Protein AF-A8MI34-F1 (afdb_monomer_lite)

pLDDT: mean 81.64, std 13.4, range [29.75, 93.5]

Organism: Alkaliphilus oremlandii (strain OhILAs) (NCBI:txid350688)

Radius of gyration: 29.01 Å; chains: 1; bounding box: 70×33×84 Å

Sequence (216 aa):
MKISRNIIIFMSFFCICFLGLAIFLEFGYFEVLDSNIFKDHIDFYINISLGVFCSGILVLIPTIVQYLTEKKRYYIEMHRLANYALSEAVEIIRCMDEYSQDDSIFSHFENFRLCYKELIYQYSLFAYFFRLSQRDKLIDSVISQTMKFILIQEELLKYCKQLKEGIISENEYKKCFDIVRGQMSNSFKKDFVKYQGMIEMDIMALIKDKKIEKYF

Foldseek 3Di:
DVVLVVLLVVLVVLLCVLVVVLCCLVPVVPPPDPDPVCVVCSVVSSVVSVVSNVVSCVSNVVSVVVVVVVVLVLLLVLLVLLLLLLVLLLVLLVCLVVVDPDPVNVVSVVSNVVSLVVSVVSCVVCVVPPVDDPSVVLSVVSNVLSVVSVVLVVVLVVLVVCVVVVVDDPVVSVVSSVVSSVCCVPPVNVVSVVSSVVSVVVSCVSVVVVPPPPPD

Structure (mmCIF, N/CA/C/O backbone):
data_AF-A8MI34-F1
#
_entry.id   AF-A8MI34-F1
#
loop_
_atom_site.group_PDB
_atom_site.id
_atom_site.type_symbol
_atom_site.label_atom_id
_atom_site.label_alt_id
_atom_site.label_comp_id
_atom_site.label_asym_id
_atom_site.label_entity_id
_atom_site.label_seq_id
_atom_site.pdbx_PDB_ins_code
_atom_site.Cartn_x
_atom_site.Cartn_y
_atom_site.Cartn_z
_atom_site.occupancy
_atom_site.B_iso_or_equiv
_atom_site.auth_seq_id
_atom_site.auth_comp_id
_atom_site.auth_asym_id
_atom_site.auth_atom_id
_atom_site.pdbx_PDB_model_num
ATOM 1 N N . MET A 1 1 ? 14.298 -1.347 -6.994 1.00 58.72 1 MET A N 1
ATOM 2 C CA . MET A 1 1 ? 13.618 -0.084 -7.401 1.00 58.72 1 MET A CA 1
ATOM 3 C C . MET A 1 1 ? 14.476 1.196 -7.462 1.00 58.72 1 MET A C 1
ATOM 5 O O . MET A 1 1 ? 14.596 1.708 -8.566 1.00 58.72 1 MET A O 1
ATOM 9 N N . LYS A 1 2 ? 15.054 1.767 -6.377 1.00 55.84 2 LYS A N 1
ATOM 10 C CA . LYS A 1 2 ? 15.925 2.999 -6.435 1.00 55.84 2 LYS A CA 1
ATOM 11 C C . LYS A 1 2 ? 17.130 2.808 -7.340 1.00 55.84 2 LYS A C 1
ATOM 13 O O . LYS A 1 2 ? 17.388 3.618 -8.222 1.00 55.84 2 LYS A O 1
ATOM 18 N N . ILE A 1 3 ? 17.787 1.676 -7.135 1.00 61.28 3 ILE A N 1
ATOM 19 C CA . ILE A 1 3 ? 18.935 1.229 -7.912 1.00 61.28 3 ILE A CA 1
ATOM 20 C C . ILE A 1 3 ? 18.509 1.025 -9.370 1.00 61.28 3 ILE A C 1
ATOM 22 O O . ILE A 1 3 ? 19.069 1.657 -10.252 1.00 61.28 3 ILE A O 1
ATOM 26 N N . SER A 1 4 ? 17.427 0.280 -9.613 1.00 69.31 4 SER A N 1
ATOM 27 C CA . SER A 1 4 ? 16.889 0.038 -10.957 1.00 69.31 4 SER A CA 1
ATOM 28 C C . SER A 1 4 ? 16.515 1.333 -11.695 1.00 69.31 4 SER A C 1
ATOM 30 O O . SER A 1 4 ? 16.866 1.482 -12.855 1.00 69.31 4 SER A O 1
ATOM 32 N N . ARG A 1 5 ? 15.875 2.317 -11.040 1.00 72.12 5 ARG A N 1
ATOM 33 C CA . ARG A 1 5 ? 15.539 3.615 -11.662 1.00 72.12 5 ARG A CA 1
ATOM 34 C C . ARG A 1 5 ? 16.787 4.414 -12.029 1.00 72.12 5 ARG A C 1
ATOM 36 O O . ARG A 1 5 ? 16.851 4.969 -13.120 1.00 72.12 5 ARG A O 1
ATOM 43 N N . ASN A 1 6 ? 17.763 4.477 -11.126 1.00 78.12 6 ASN A N 1
ATOM 44 C CA . ASN A 1 6 ? 19.011 5.196 -11.375 1.00 78.12 6 ASN A CA 1
ATOM 45 C C . ASN A 1 6 ? 19.818 4.527 -12.494 1.00 78.12 6 ASN A C 1
ATOM 47 O O . ASN A 1 6 ? 20.336 5.228 -13.357 1.00 78.12 6 ASN A O 1
ATOM 51 N N . ILE A 1 7 ? 19.848 3.191 -12.525 1.00 81.56 7 ILE A N 1
ATOM 52 C CA . ILE A 1 7 ? 20.447 2.416 -13.617 1.00 81.56 7 ILE A CA 1
ATOM 53 C C . ILE A 1 7 ? 19.713 2.695 -14.930 1.00 81.56 7 ILE A C 1
ATOM 55 O O . ILE A 1 7 ? 20.377 2.956 -15.921 1.00 81.56 7 ILE A O 1
ATOM 59 N N . ILE A 1 8 ? 18.375 2.716 -14.951 1.00 83.94 8 ILE A N 1
ATOM 60 C CA . ILE A 1 8 ? 17.602 3.041 -16.163 1.00 83.94 8 ILE A CA 1
ATOM 61 C C . ILE A 1 8 ? 17.970 4.430 -16.684 1.00 83.94 8 ILE A C 1
ATOM 63 O O . ILE A 1 8 ? 18.257 4.566 -17.868 1.00 83.94 8 ILE A O 1
ATOM 67 N N . ILE A 1 9 ? 17.990 5.453 -15.824 1.00 84.31 9 ILE A N 1
ATOM 68 C CA . ILE A 1 9 ? 18.320 6.831 -16.228 1.00 84.31 9 ILE A CA 1
ATOM 69 C C . ILE A 1 9 ? 19.753 6.903 -16.764 1.00 84.31 9 ILE A C 1
ATOM 71 O O . ILE A 1 9 ? 19.976 7.429 -17.853 1.00 84.31 9 ILE A O 1
ATOM 75 N N . PHE A 1 10 ? 20.710 6.339 -16.026 1.00 86.31 10 PHE A N 1
ATOM 76 C CA . PHE A 1 10 ? 22.120 6.350 -16.403 1.00 86.31 10 PHE A CA 1
ATOM 77 C C . PHE A 1 10 ? 22.369 5.588 -17.708 1.00 86.31 10 PHE A C 1
ATOM 79 O O . PHE A 1 10 ? 23.002 6.119 -18.613 1.00 86.31 10 PHE A O 1
ATOM 86 N N . MET A 1 11 ? 21.819 4.379 -17.842 1.00 86.56 11 MET A N 1
ATOM 87 C CA . MET A 1 11 ? 21.982 3.554 -19.039 1.00 86.56 11 MET A CA 1
ATOM 88 C C . MET A 1 11 ? 21.235 4.127 -20.242 1.00 86.56 11 MET A C 1
ATOM 90 O O . MET A 1 11 ? 21.732 4.015 -21.356 1.00 86.56 11 MET A O 1
ATOM 94 N N . SER A 1 12 ? 20.095 4.796 -20.043 1.00 87.81 12 SER A N 1
ATOM 95 C CA . SER A 1 12 ? 19.413 5.519 -21.127 1.00 87.81 12 SER A CA 1
ATOM 96 C C . SER A 1 12 ? 20.282 6.661 -21.646 1.00 87.81 12 SER A C 1
ATOM 98 O O . SER A 1 12 ? 20.472 6.779 -22.852 1.00 87.81 12 SER A O 1
ATOM 100 N N . PHE A 1 13 ? 20.859 7.464 -20.745 1.00 89.75 13 PHE A N 1
ATOM 101 C CA . PHE A 1 13 ? 21.789 8.529 -21.121 1.00 89.75 13 PHE A CA 1
ATOM 102 C C . PHE A 1 13 ? 23.020 7.969 -21.844 1.00 89.75 13 PHE A C 1
ATOM 104 O O . PHE A 1 13 ? 23.373 8.442 -22.918 1.00 89.75 13 PHE A O 1
ATOM 111 N N . PHE A 1 14 ? 23.610 6.903 -21.302 1.00 88.94 14 PHE A N 1
ATOM 112 C CA . PHE A 1 14 ? 24.740 6.201 -21.903 1.00 88.94 14 PHE A CA 1
ATOM 113 C C . PHE A 1 14 ? 24.416 5.720 -23.328 1.00 88.94 14 PHE A C 1
ATOM 115 O O . PHE A 1 14 ? 25.157 6.020 -24.260 1.00 88.94 14 PHE A O 1
ATOM 122 N N . CYS A 1 15 ? 23.269 5.064 -23.533 1.00 91.75 15 CYS A N 1
ATOM 123 C CA . CYS A 1 15 ? 22.833 4.617 -24.858 1.00 91.75 15 CYS A CA 1
ATOM 124 C C . CYS A 1 15 ? 22.646 5.788 -25.834 1.00 91.75 15 CYS A C 1
ATOM 126 O O . CYS A 1 15 ? 23.094 5.700 -26.973 1.00 91.75 15 CYS A O 1
ATOM 128 N N . ILE A 1 16 ? 22.027 6.889 -25.395 1.00 91.88 16 ILE A N 1
ATOM 129 C CA . ILE A 1 16 ? 21.822 8.086 -26.227 1.00 91.88 16 ILE A CA 1
ATOM 130 C C . ILE A 1 16 ? 23.166 8.689 -26.653 1.00 91.88 16 ILE A C 1
ATOM 132 O O . ILE A 1 16 ? 23.332 9.028 -27.823 1.00 91.88 16 ILE A O 1
ATOM 136 N N . CYS A 1 17 ? 24.136 8.790 -25.741 1.00 91.50 17 CYS A N 1
ATOM 137 C CA . CYS A 1 17 ? 25.459 9.330 -26.050 1.00 91.50 17 CYS A CA 1
ATOM 138 C C . CYS A 1 17 ? 26.209 8.483 -27.083 1.00 91.50 17 CYS A C 1
ATOM 140 O O . CYS A 1 17 ? 26.712 9.034 -28.057 1.00 91.50 17 CYS A O 1
ATOM 142 N N . PHE A 1 18 ? 26.276 7.161 -26.900 1.00 90.38 18 PHE A N 1
ATOM 143 C CA . PHE A 1 18 ? 27.031 6.289 -27.810 1.00 90.38 18 PHE A CA 1
ATOM 144 C C . PHE A 1 18 ? 26.338 6.083 -29.158 1.00 90.38 18 PHE A C 1
ATOM 146 O O . PHE A 1 18 ? 27.020 6.010 -30.178 1.00 90.38 18 PHE A O 1
ATOM 153 N N . LEU A 1 19 ? 25.002 6.079 -29.191 1.00 90.88 19 LEU A N 1
ATOM 154 C CA . LEU A 1 19 ? 24.254 6.105 -30.447 1.00 90.88 19 LEU A CA 1
ATOM 155 C C . LEU A 1 19 ? 24.460 7.435 -31.183 1.00 90.88 19 LEU A C 1
ATOM 157 O O . LEU A 1 19 ? 24.730 7.440 -32.379 1.00 90.88 19 LEU A O 1
ATOM 161 N N . GLY A 1 20 ? 24.382 8.560 -30.467 1.00 89.25 20 GLY A N 1
ATOM 162 C CA . GLY A 1 20 ? 24.636 9.883 -31.035 1.00 89.25 20 GLY A CA 1
ATOM 163 C C . GLY A 1 20 ? 26.059 10.026 -31.574 1.00 89.25 20 GLY A C 1
ATOM 164 O O . GLY A 1 20 ? 26.248 10.596 -32.643 1.00 89.25 20 GLY A O 1
ATOM 165 N N . LEU A 1 21 ? 27.049 9.459 -30.880 1.00 87.31 21 LEU A N 1
ATOM 166 C CA . LEU A 1 21 ? 28.442 9.444 -31.322 1.00 87.31 21 LEU A CA 1
ATOM 167 C C . LEU A 1 21 ? 28.640 8.564 -32.564 1.00 87.31 21 LEU A C 1
ATOM 169 O O . LEU A 1 21 ? 29.334 8.987 -33.482 1.00 87.31 21 LEU A O 1
ATOM 173 N N . ALA A 1 22 ? 27.986 7.399 -32.640 1.00 87.06 22 ALA A N 1
ATOM 174 C CA . ALA A 1 22 ? 28.002 6.561 -33.841 1.00 87.06 22 ALA A CA 1
ATOM 175 C C . ALA A 1 22 ? 27.400 7.294 -35.054 1.00 87.06 22 ALA A C 1
ATOM 177 O O . ALA A 1 22 ? 28.046 7.382 -36.093 1.00 87.06 22 ALA A O 1
ATOM 178 N N . ILE A 1 23 ? 26.222 7.909 -34.890 1.00 86.31 23 ILE A N 1
ATOM 179 C CA . ILE A 1 23 ? 25.553 8.694 -35.944 1.00 86.31 23 ILE A CA 1
ATOM 180 C C . ILE A 1 23 ? 26.415 9.894 -36.366 1.00 86.31 23 ILE A C 1
ATOM 182 O O . ILE A 1 23 ? 26.535 10.193 -37.551 1.00 86.31 23 ILE A O 1
ATOM 186 N N . PHE A 1 24 ? 27.038 10.589 -35.412 1.00 85.19 24 PHE A N 1
ATOM 187 C CA . PHE A 1 24 ? 27.921 11.716 -35.711 1.00 85.19 24 PHE A CA 1
ATOM 188 C C . PHE A 1 24 ? 29.169 11.286 -36.493 1.00 85.19 24 PHE A C 1
ATOM 190 O O . PHE A 1 24 ? 29.572 11.986 -37.420 1.00 85.19 24 PHE A O 1
ATOM 197 N N . LEU A 1 25 ? 29.768 10.141 -36.158 1.00 82.19 25 LEU A N 1
ATOM 198 C CA . LEU A 1 25 ? 30.912 9.602 -36.897 1.00 82.19 25 LEU A CA 1
ATOM 199 C C . LEU A 1 25 ? 30.527 9.150 -38.311 1.00 82.19 25 LEU A C 1
ATOM 201 O O . LEU A 1 25 ? 31.282 9.404 -39.245 1.00 82.19 25 LEU A O 1
ATOM 205 N N . GLU A 1 26 ? 29.358 8.530 -38.469 1.00 78.88 26 GLU A N 1
ATOM 206 C CA . GLU A 1 26 ? 28.869 8.017 -39.754 1.00 78.88 26 GLU A CA 1
ATOM 207 C C . GLU A 1 26 ? 28.440 9.141 -40.713 1.00 78.88 26 GLU A C 1
ATOM 209 O O . GLU A 1 26 ? 28.807 9.121 -41.886 1.00 78.88 26 GLU A O 1
ATOM 214 N N . PHE A 1 27 ? 27.717 10.156 -40.220 1.00 77.38 27 PHE A N 1
ATOM 215 C CA . PHE A 1 27 ? 27.104 11.193 -41.065 1.00 77.38 27 PHE A CA 1
ATOM 216 C C . PHE A 1 27 ? 27.710 12.596 -40.912 1.00 77.38 27 PHE A C 1
ATOM 218 O O . PHE A 1 27 ? 27.610 13.403 -41.829 1.00 77.38 27 PHE A O 1
ATOM 225 N N . GLY A 1 28 ? 28.316 12.922 -39.767 1.00 67.56 28 GLY A N 1
ATOM 226 C CA . GLY A 1 28 ? 28.842 14.263 -39.473 1.00 67.56 28 GLY A CA 1
ATOM 227 C C . GLY A 1 28 ? 30.332 14.446 -39.772 1.00 67.56 28 GLY A C 1
ATOM 228 O O . GLY A 1 28 ? 30.780 15.568 -39.995 1.00 67.56 28 GLY A O 1
ATOM 229 N N . TYR A 1 29 ? 31.110 13.360 -39.786 1.00 62.66 29 TYR A N 1
ATOM 230 C CA . TYR A 1 29 ? 32.572 13.409 -39.926 1.00 62.66 29 TYR A CA 1
ATOM 231 C C . TYR A 1 29 ? 33.079 13.172 -41.361 1.00 62.66 29 TYR A C 1
ATOM 233 O O . TYR A 1 29 ? 34.258 13.392 -41.632 1.00 62.66 29 TYR A O 1
ATOM 241 N N . PHE A 1 30 ? 32.207 12.762 -42.293 1.00 54.62 30 PHE A N 1
ATOM 242 C CA . PHE A 1 30 ? 32.592 12.410 -43.668 1.00 54.62 30 PHE A CA 1
ATOM 243 C C . PHE A 1 30 ? 32.893 13.631 -44.564 1.00 54.62 30 PHE A C 1
ATOM 245 O O . PHE A 1 30 ? 33.667 13.511 -45.510 1.00 54.62 30 PHE A O 1
ATOM 252 N N . GLU A 1 31 ? 32.334 14.811 -44.260 1.00 52.47 31 GLU A N 1
ATOM 253 C CA . GLU A 1 31 ? 32.520 16.032 -45.071 1.00 52.47 31 GLU A CA 1
ATOM 254 C C . GLU A 1 31 ? 33.668 16.949 -44.598 1.00 52.47 31 GLU A C 1
ATOM 256 O O . GLU A 1 31 ? 34.091 17.826 -45.347 1.00 52.47 31 GLU A O 1
ATOM 261 N N . VAL A 1 32 ? 34.193 16.778 -43.375 1.00 54.09 32 VAL A N 1
ATOM 262 C CA . VAL A 1 32 ? 35.018 17.816 -42.712 1.00 54.09 32 VAL A CA 1
ATOM 263 C C . VAL A 1 32 ? 36.528 17.528 -42.717 1.00 54.09 32 VAL A C 1
ATOM 265 O O . VAL A 1 32 ? 37.321 18.462 -42.601 1.00 54.09 32 VAL A O 1
ATOM 268 N N . LEU A 1 33 ? 36.970 16.276 -42.882 1.00 52.72 33 LEU A N 1
ATOM 269 C CA . LEU A 1 33 ? 38.398 15.927 -42.867 1.00 52.72 33 LEU A CA 1
ATOM 270 C C . LEU A 1 33 ? 38.802 15.072 -44.070 1.00 52.72 33 LEU A 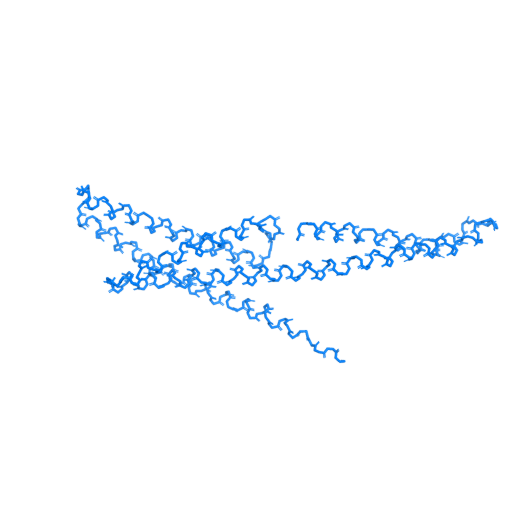C 1
ATOM 272 O O . LEU A 1 33 ? 38.708 13.846 -44.066 1.00 52.72 33 LEU A O 1
ATOM 276 N N . ASP A 1 34 ? 39.370 15.744 -45.069 1.00 51.59 34 ASP A N 1
ATOM 277 C CA . ASP A 1 34 ? 40.068 15.173 -46.228 1.00 51.59 34 ASP A CA 1
ATOM 278 C C . ASP A 1 34 ? 41.455 14.600 -45.844 1.00 51.59 34 ASP A C 1
ATOM 280 O O . ASP A 1 34 ? 42.461 14.780 -46.527 1.00 51.59 34 ASP A O 1
ATOM 284 N N . SER A 1 35 ? 41.549 13.955 -44.674 1.00 55.56 35 SER A N 1
ATOM 285 C CA . SER A 1 35 ? 42.787 13.365 -44.166 1.00 55.56 35 SER A CA 1
ATOM 286 C C . SER A 1 35 ? 42.699 11.842 -44.231 1.00 55.56 35 SER A C 1
ATOM 288 O O . SER A 1 35 ? 41.984 11.219 -43.443 1.00 55.56 35 SER A O 1
ATOM 290 N N . ASN A 1 36 ? 43.471 11.237 -45.137 1.00 56.47 36 ASN A N 1
ATOM 291 C CA . ASN A 1 36 ? 43.539 9.784 -45.362 1.00 56.47 36 ASN A CA 1
ATOM 292 C C . ASN A 1 36 ? 43.853 8.951 -44.100 1.00 56.47 36 ASN A C 1
ATOM 294 O O . ASN A 1 36 ? 43.608 7.757 -44.089 1.00 56.47 36 ASN A O 1
ATOM 298 N N . ILE A 1 37 ? 44.352 9.568 -43.024 1.00 57.97 37 ILE A N 1
ATOM 299 C CA . ILE A 1 37 ? 44.740 8.883 -41.780 1.00 57.97 37 ILE A CA 1
ATOM 300 C C . ILE A 1 37 ? 43.522 8.469 -40.933 1.00 57.97 37 ILE A C 1
ATOM 302 O O . ILE A 1 37 ? 43.572 7.460 -40.238 1.00 57.97 37 ILE A O 1
ATOM 306 N N . PHE A 1 38 ? 42.425 9.234 -40.970 1.00 57.94 38 PHE A N 1
ATOM 307 C CA . PHE A 1 38 ? 41.239 8.939 -40.152 1.00 57.94 38 PHE A CA 1
ATOM 308 C C . PHE A 1 38 ? 40.213 8.059 -40.870 1.00 57.94 38 PHE A C 1
ATOM 310 O O . PHE A 1 38 ? 39.520 7.294 -40.202 1.00 57.94 38 PHE A O 1
ATOM 317 N N . LYS A 1 39 ? 40.148 8.108 -42.209 1.00 60.62 39 LYS A N 1
ATOM 318 C CA . LYS A 1 39 ? 39.221 7.286 -43.009 1.00 60.62 39 LYS A CA 1
ATOM 319 C C . LYS A 1 39 ? 39.350 5.791 -42.711 1.00 60.62 39 LYS A C 1
ATOM 321 O O . LYS A 1 39 ? 38.333 5.137 -42.518 1.00 60.62 39 LYS A O 1
ATOM 326 N N . ASP A 1 40 ? 40.574 5.292 -42.553 1.00 63.16 40 ASP A N 1
ATOM 327 C CA . ASP A 1 40 ? 40.836 3.859 -42.350 1.00 63.16 40 ASP A CA 1
ATOM 328 C C . ASP A 1 40 ? 40.446 3.339 -40.950 1.00 63.16 40 ASP A C 1
ATOM 330 O O . ASP A 1 40 ? 40.405 2.130 -40.718 1.00 63.16 40 ASP A O 1
ATOM 334 N N . HIS A 1 41 ? 40.141 4.230 -39.998 1.00 73.81 41 HIS A N 1
ATOM 335 C CA . HIS A 1 41 ? 39.797 3.860 -38.619 1.00 73.81 41 HIS A CA 1
ATOM 336 C C . HIS A 1 41 ? 38.382 4.273 -38.191 1.00 73.81 41 HIS A C 1
ATOM 338 O O . HIS A 1 41 ? 37.943 3.874 -37.112 1.00 73.81 41 HIS A O 1
ATOM 344 N N . ILE A 1 42 ? 37.644 5.032 -39.007 1.00 76.62 42 ILE A N 1
ATOM 345 C CA . ILE A 1 42 ? 36.268 5.455 -38.688 1.00 76.62 42 ILE A CA 1
ATOM 346 C C . ILE A 1 42 ? 35.356 4.242 -38.462 1.00 76.62 42 ILE A C 1
ATOM 348 O O . ILE A 1 42 ? 34.661 4.198 -37.447 1.00 76.62 42 ILE A O 1
ATOM 352 N N . ASP A 1 43 ? 35.446 3.214 -39.309 1.00 79.25 43 ASP A N 1
ATOM 353 C CA . ASP A 1 43 ? 34.661 1.979 -39.164 1.00 79.25 43 ASP A CA 1
ATOM 354 C C . ASP A 1 43 ? 34.934 1.269 -37.831 1.00 79.25 43 ASP A C 1
ATOM 356 O O . ASP A 1 43 ? 34.030 0.712 -37.206 1.00 79.25 43 ASP A O 1
ATOM 360 N N . PHE A 1 44 ? 36.177 1.315 -37.345 1.00 83.94 44 PHE A N 1
ATOM 361 C CA . PHE A 1 44 ? 36.541 0.754 -36.045 1.00 83.94 44 PHE A CA 1
ATOM 362 C C . PHE A 1 44 ? 35.859 1.512 -34.895 1.00 83.94 44 PHE A C 1
ATOM 364 O O . PHE A 1 44 ? 35.275 0.889 -34.006 1.00 83.94 44 PHE A O 1
ATOM 371 N N . TYR A 1 45 ? 35.865 2.848 -34.927 1.00 83.44 45 TYR A N 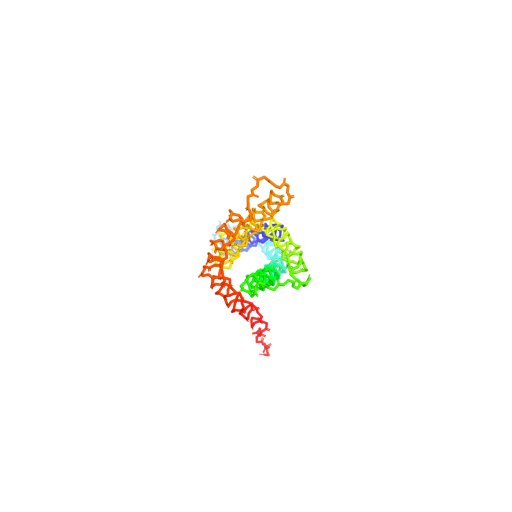1
ATOM 372 C CA . TYR A 1 45 ? 35.221 3.670 -33.897 1.00 83.44 45 TYR A CA 1
ATOM 373 C C . TYR A 1 45 ? 33.689 3.602 -33.944 1.00 83.44 45 TYR A C 1
ATOM 375 O O . TYR A 1 45 ? 33.055 3.571 -32.884 1.00 83.44 45 TYR A O 1
ATOM 383 N N . ILE A 1 46 ? 33.090 3.519 -35.137 1.00 85.38 46 ILE A N 1
ATOM 384 C CA . ILE A 1 46 ? 31.649 3.281 -35.310 1.00 85.38 46 ILE A CA 1
ATOM 385 C C . ILE A 1 46 ? 31.275 1.934 -34.686 1.00 85.38 46 ILE A C 1
ATOM 387 O O . ILE A 1 46 ? 30.377 1.874 -33.844 1.00 85.38 46 ILE A O 1
ATOM 391 N N . ASN A 1 47 ? 32.010 0.867 -35.011 1.00 88.19 47 ASN A N 1
ATOM 392 C CA . ASN A 1 47 ? 31.741 -0.472 -34.485 1.00 88.19 47 ASN A CA 1
ATOM 393 C C . ASN A 1 47 ? 31.897 -0.558 -32.962 1.00 88.19 47 ASN A C 1
ATOM 395 O O . ASN A 1 47 ? 31.064 -1.176 -32.298 1.00 88.19 47 ASN A O 1
ATOM 399 N N . ILE A 1 48 ? 32.912 0.092 -32.381 1.00 89.06 48 ILE A N 1
ATOM 400 C CA . ILE A 1 48 ? 33.043 0.182 -30.919 1.00 89.06 48 ILE A CA 1
ATOM 401 C C . ILE A 1 48 ? 31.847 0.920 -30.318 1.00 89.06 48 ILE A C 1
ATOM 403 O O . ILE A 1 48 ? 31.264 0.445 -29.345 1.00 89.06 48 ILE A O 1
ATOM 407 N N . SER A 1 49 ? 31.453 2.053 -30.897 1.00 87.69 49 SER A N 1
ATOM 408 C CA . SER A 1 49 ? 30.349 2.870 -30.381 1.00 87.69 49 SER A CA 1
ATOM 409 C C . SER A 1 49 ? 29.018 2.118 -30.425 1.00 87.69 49 SER A C 1
ATOM 411 O O . SER A 1 49 ? 28.281 2.108 -29.438 1.00 87.69 49 SER A O 1
ATOM 413 N N . LEU A 1 50 ? 28.753 1.401 -31.521 1.00 90.06 50 LEU A N 1
ATOM 414 C CA . LEU A 1 50 ? 27.589 0.525 -31.663 1.00 90.06 50 LEU A CA 1
ATOM 415 C C . LEU A 1 50 ? 27.647 -0.675 -30.710 1.00 90.06 50 LEU A C 1
ATOM 417 O O . LEU A 1 50 ? 26.637 -1.015 -30.099 1.00 90.06 50 LEU A O 1
ATOM 421 N N . GLY A 1 51 ? 28.814 -1.294 -30.518 1.00 89.19 51 GLY A N 1
ATOM 422 C CA . GLY A 1 51 ? 28.993 -2.391 -29.561 1.00 89.19 51 GLY A CA 1
ATOM 423 C C . GLY A 1 51 ? 28.722 -1.960 -28.117 1.00 89.19 51 GLY A C 1
ATOM 424 O O . GLY A 1 51 ? 27.993 -2.634 -27.383 1.00 89.19 51 GLY A O 1
ATOM 425 N N . VAL A 1 52 ? 29.239 -0.794 -27.724 1.00 90.06 52 VAL A N 1
ATOM 426 C CA . VAL A 1 52 ? 28.996 -0.184 -26.409 1.00 90.06 52 VAL A CA 1
ATOM 427 C C . VAL A 1 52 ? 27.516 0.175 -26.245 1.00 90.06 52 VAL A C 1
ATOM 429 O O . VAL A 1 52 ? 26.923 -0.153 -25.215 1.00 90.06 52 VAL A O 1
ATOM 432 N N . PHE A 1 53 ? 26.877 0.741 -27.269 1.00 90.69 53 PHE A N 1
ATOM 433 C CA . PHE A 1 53 ? 25.431 0.979 -27.290 1.00 90.69 53 PHE A CA 1
ATOM 434 C C . PHE A 1 53 ? 24.617 -0.312 -27.095 1.00 90.69 53 PHE A C 1
ATOM 436 O O . PHE A 1 53 ? 23.763 -0.373 -26.207 1.00 90.69 53 PHE A O 1
ATOM 443 N N . CYS A 1 54 ? 24.919 -1.369 -27.853 1.00 91.19 54 CYS A N 1
ATOM 444 C CA . CYS A 1 54 ? 24.252 -2.667 -27.734 1.00 91.19 54 CYS A CA 1
ATOM 445 C C . CYS A 1 54 ? 24.405 -3.263 -26.327 1.00 91.19 54 CYS A C 1
ATOM 447 O O . CYS A 1 54 ? 23.432 -3.760 -25.758 1.00 91.19 54 CYS A O 1
ATOM 449 N N . SER A 1 55 ? 25.593 -3.163 -25.720 1.00 91.12 55 SER A N 1
ATOM 450 C CA . SER A 1 55 ? 25.796 -3.590 -24.328 1.00 91.12 55 SER A CA 1
ATOM 451 C C . SER A 1 55 ? 24.972 -2.768 -23.329 1.00 91.12 55 SER A C 1
ATOM 453 O O . SER A 1 55 ? 24.407 -3.326 -22.387 1.00 91.12 55 SER A O 1
ATOM 455 N N . GLY A 1 56 ? 24.816 -1.463 -23.571 1.00 87.50 56 GLY A N 1
ATOM 456 C CA . GLY A 1 56 ? 23.953 -0.589 -22.781 1.00 87.50 56 GLY A CA 1
ATOM 457 C C . GLY A 1 56 ? 22.484 -1.010 -22.855 1.00 87.50 56 GLY A C 1
ATOM 458 O O . GLY A 1 56 ? 21.820 -1.103 -21.821 1.00 87.50 56 GLY A O 1
ATOM 459 N N . ILE A 1 57 ? 21.991 -1.358 -24.048 1.00 90.81 57 ILE A N 1
ATOM 460 C CA . ILE A 1 57 ? 20.631 -1.885 -24.249 1.00 90.81 57 ILE A CA 1
ATOM 461 C C . ILE A 1 57 ? 20.420 -3.199 -23.492 1.00 90.81 57 ILE A C 1
ATOM 463 O O . ILE A 1 57 ? 19.382 -3.369 -22.846 1.00 90.81 57 ILE A O 1
ATOM 467 N N . LEU A 1 58 ? 21.399 -4.108 -23.536 1.00 91.25 58 LEU A N 1
ATOM 468 C CA . LEU A 1 58 ? 21.333 -5.397 -22.841 1.00 91.25 58 LEU A CA 1
ATOM 469 C C . LEU A 1 58 ? 21.197 -5.248 -21.324 1.00 91.25 58 LEU A C 1
ATOM 471 O O . LEU A 1 58 ? 20.605 -6.112 -20.686 1.00 91.25 58 LEU A O 1
ATOM 475 N N . VAL A 1 59 ? 21.697 -4.159 -20.740 1.00 89.25 59 VAL A N 1
ATOM 476 C CA . VAL A 1 59 ? 21.478 -3.840 -19.322 1.00 89.25 59 VAL A CA 1
ATOM 477 C C . VAL A 1 59 ? 20.166 -3.075 -19.127 1.00 89.25 59 VAL A C 1
ATOM 479 O O . VAL A 1 59 ? 19.416 -3.342 -18.184 1.00 89.25 59 VAL A O 1
ATOM 482 N N . LEU A 1 60 ? 19.856 -2.135 -20.020 1.00 87.62 60 LEU A N 1
ATOM 483 C CA . LEU A 1 60 ? 18.702 -1.247 -19.912 1.00 87.62 60 LEU A CA 1
ATOM 484 C C . LEU A 1 60 ? 17.373 -2.008 -19.988 1.00 87.62 60 LEU A C 1
ATOM 486 O O . LEU A 1 60 ? 16.531 -1.828 -19.107 1.00 87.62 60 LEU A O 1
ATOM 490 N N . ILE A 1 61 ? 17.186 -2.873 -20.991 1.00 87.81 61 ILE A N 1
ATOM 491 C CA . ILE A 1 61 ? 15.913 -3.581 -21.209 1.00 87.81 61 ILE A CA 1
ATOM 492 C C . ILE A 1 61 ? 15.548 -4.464 -20.003 1.00 87.81 61 ILE A C 1
ATOM 494 O O . ILE A 1 61 ? 14.462 -4.262 -19.447 1.00 87.81 61 ILE A O 1
ATOM 498 N N . PRO A 1 62 ? 16.411 -5.382 -19.518 1.00 86.88 62 PRO A N 1
ATOM 499 C CA . PRO A 1 62 ? 16.096 -6.185 -18.338 1.00 86.88 62 PRO A CA 1
ATOM 500 C C . PRO A 1 62 ? 15.846 -5.331 -17.097 1.00 86.88 62 PRO A C 1
ATOM 502 O O . PRO A 1 62 ? 14.939 -5.634 -16.324 1.00 86.88 62 PRO A O 1
ATOM 505 N N . THR A 1 63 ? 16.582 -4.228 -16.927 1.00 85.00 63 THR A N 1
ATOM 506 C CA . THR A 1 63 ? 16.381 -3.326 -15.783 1.00 85.00 63 THR A CA 1
ATOM 507 C C . THR A 1 63 ? 15.016 -2.630 -15.843 1.00 85.00 63 THR A C 1
ATOM 509 O O . THR A 1 63 ? 14.349 -2.517 -14.811 1.00 85.00 63 THR A O 1
ATOM 512 N N . ILE A 1 64 ? 14.557 -2.203 -17.028 1.00 83.62 64 ILE A N 1
ATOM 513 C CA . ILE A 1 64 ? 13.205 -1.650 -17.232 1.00 83.62 64 ILE A CA 1
ATOM 514 C C . ILE A 1 64 ? 12.147 -2.705 -16.903 1.00 83.62 64 ILE A C 1
ATOM 516 O O . ILE A 1 64 ? 11.226 -2.430 -16.131 1.00 83.62 64 ILE A O 1
ATOM 520 N N . VAL A 1 65 ? 12.287 -3.919 -17.442 1.00 85.62 65 VAL A N 1
ATOM 521 C CA . VAL A 1 65 ? 11.345 -5.024 -17.200 1.00 85.62 65 VAL A CA 1
ATOM 522 C C . VAL A 1 65 ? 11.278 -5.366 -15.712 1.00 85.62 65 VAL A C 1
ATOM 524 O O . VAL A 1 65 ? 10.185 -5.473 -15.146 1.00 85.62 65 VAL A O 1
ATOM 527 N N . GLN A 1 66 ? 12.429 -5.471 -15.048 1.00 83.06 66 GLN A N 1
ATOM 528 C CA . GLN A 1 66 ? 12.511 -5.707 -13.610 1.00 83.06 66 GLN A CA 1
ATOM 529 C C . GLN A 1 66 ? 11.828 -4.580 -12.830 1.00 83.06 66 GLN A C 1
ATOM 531 O O . GLN A 1 66 ? 11.011 -4.850 -11.951 1.00 83.06 66 GLN A O 1
ATOM 536 N N . TYR A 1 67 ? 12.105 -3.320 -13.170 1.00 83.81 67 TYR A N 1
ATOM 537 C CA . TYR A 1 67 ? 11.499 -2.166 -12.508 1.00 83.81 67 TYR A CA 1
ATOM 538 C C . TYR A 1 67 ? 9.970 -2.161 -12.630 1.00 83.81 67 TYR A C 1
ATOM 540 O O . TYR A 1 67 ? 9.275 -1.952 -11.633 1.00 83.81 67 TYR A O 1
ATOM 548 N N . LEU A 1 68 ? 9.431 -2.415 -13.826 1.00 82.00 68 LEU A N 1
ATOM 549 C CA . LEU A 1 68 ? 7.984 -2.484 -14.053 1.00 82.00 68 LEU A CA 1
ATOM 550 C C . LEU A 1 68 ? 7.346 -3.650 -13.290 1.00 82.00 68 LEU A C 1
ATOM 552 O O . LEU A 1 68 ? 6.274 -3.491 -12.705 1.00 82.00 68 LEU A O 1
ATOM 556 N N . THR A 1 69 ? 8.026 -4.796 -13.239 1.00 83.06 69 THR A N 1
ATOM 557 C CA . THR A 1 69 ? 7.565 -5.982 -12.506 1.00 83.06 69 THR A CA 1
ATOM 558 C C . THR A 1 69 ? 7.538 -5.734 -10.997 1.00 83.06 69 THR A C 1
ATOM 560 O O . THR A 1 69 ? 6.530 -6.017 -10.347 1.00 83.06 69 THR A O 1
ATOM 563 N N . GLU A 1 70 ? 8.598 -5.145 -10.436 1.00 82.69 70 GLU A N 1
ATOM 564 C CA . GLU A 1 70 ? 8.664 -4.743 -9.024 1.00 82.69 70 GLU A CA 1
ATOM 565 C C . GLU A 1 70 ? 7.566 -3.725 -8.688 1.00 82.69 70 GLU A C 1
ATOM 567 O O . GLU A 1 70 ? 6.853 -3.894 -7.699 1.00 82.69 70 GLU A O 1
ATOM 572 N N . LYS A 1 71 ? 7.364 -2.716 -9.548 1.00 82.56 71 LYS A N 1
ATOM 573 C CA . LYS A 1 71 ? 6.318 -1.693 -9.384 1.00 82.56 71 LYS A CA 1
ATOM 574 C C . LYS A 1 71 ? 4.925 -2.312 -9.349 1.00 82.56 71 LYS A C 1
ATOM 576 O O . LYS A 1 71 ? 4.107 -1.975 -8.498 1.00 82.56 71 LYS A O 1
ATOM 581 N N . LYS A 1 72 ? 4.650 -3.226 -10.276 1.00 83.56 72 LYS A N 1
ATOM 582 C CA . LYS A 1 72 ? 3.374 -3.940 -10.353 1.00 83.56 72 LYS A CA 1
ATOM 583 C C . LYS A 1 72 ? 3.140 -4.799 -9.114 1.00 83.56 72 LYS A C 1
ATOM 585 O O . LYS A 1 72 ? 2.057 -4.743 -8.538 1.00 83.56 72 LYS A O 1
ATOM 590 N N . ARG A 1 73 ? 4.151 -5.565 -8.690 1.00 84.50 73 ARG A N 1
ATOM 591 C CA . ARG A 1 73 ? 4.081 -6.408 -7.489 1.00 84.50 73 ARG A CA 1
ATOM 592 C C . ARG A 1 73 ? 3.797 -5.575 -6.241 1.00 84.50 73 ARG A C 1
ATOM 594 O O . ARG A 1 73 ? 2.944 -5.968 -5.456 1.00 84.50 73 ARG A O 1
ATOM 601 N N . TYR A 1 74 ? 4.454 -4.425 -6.108 1.00 86.69 74 TYR A N 1
ATOM 602 C CA . TYR A 1 74 ? 4.206 -3.481 -5.021 1.00 86.69 74 TYR A CA 1
ATOM 603 C C . TYR A 1 74 ? 2.734 -3.051 -4.956 1.00 86.69 74 TYR A C 1
ATOM 605 O O . TYR A 1 74 ? 2.108 -3.210 -3.913 1.00 86.69 74 TYR A O 1
ATOM 613 N N . TYR A 1 75 ? 2.151 -2.576 -6.064 1.00 87.00 75 TYR A N 1
ATOM 614 C CA . TYR A 1 75 ? 0.750 -2.139 -6.049 1.00 87.00 75 TYR A CA 1
ATOM 615 C C . TYR A 1 75 ? -0.222 -3.271 -5.727 1.00 87.00 75 TYR A C 1
ATOM 617 O O . TYR A 1 75 ? -1.181 -3.045 -5.001 1.00 87.00 75 TYR A O 1
ATOM 625 N N . ILE A 1 76 ? 0.019 -4.482 -6.237 1.00 86.75 76 ILE A N 1
ATOM 626 C CA . ILE A 1 76 ? -0.823 -5.643 -5.915 1.00 86.75 76 ILE A CA 1
ATOM 627 C C . ILE A 1 76 ? -0.775 -5.939 -4.413 1.00 86.75 76 ILE A C 1
ATOM 629 O O . ILE A 1 76 ? -1.822 -6.125 -3.798 1.00 86.75 76 ILE A O 1
ATOM 633 N N . GLU A 1 77 ? 0.419 -5.957 -3.821 1.00 88.00 77 GLU A N 1
ATOM 634 C CA . GLU A 1 77 ? 0.587 -6.262 -2.400 1.00 88.00 77 GLU A CA 1
ATOM 635 C C . GLU A 1 77 ? -0.040 -5.181 -1.511 1.00 88.00 77 GLU A C 1
ATOM 637 O O . GLU A 1 77 ? -0.815 -5.497 -0.608 1.00 88.00 77 GLU A O 1
ATOM 642 N N . MET A 1 78 ? 0.210 -3.905 -1.822 1.00 90.12 78 MET A N 1
ATOM 643 C CA . MET A 1 78 ? -0.387 -2.772 -1.109 1.00 90.12 78 MET A CA 1
ATOM 644 C C . MET A 1 78 ? -1.907 -2.798 -1.170 1.00 90.12 78 MET A C 1
ATOM 646 O O . MET A 1 78 ? -2.566 -2.643 -0.146 1.00 90.12 78 MET A O 1
ATOM 650 N N . HIS A 1 79 ? -2.474 -3.022 -2.354 1.00 90.69 79 HIS A N 1
ATOM 651 C CA . HIS A 1 79 ? -3.917 -3.118 -2.523 1.00 90.69 79 HIS A CA 1
ATOM 652 C C . HIS A 1 79 ? -4.510 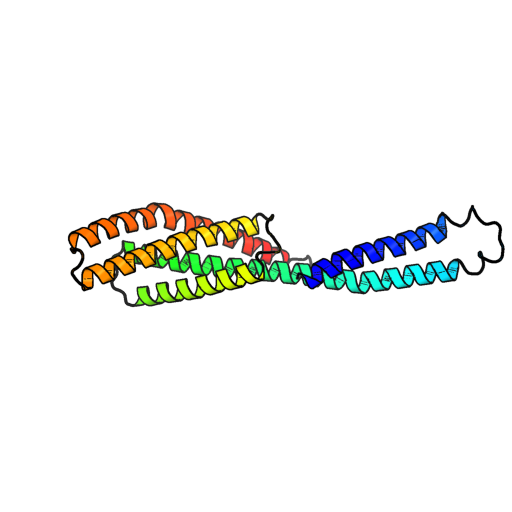-4.323 -1.789 1.00 90.69 79 HIS A C 1
ATOM 654 O O . HIS A 1 79 ? -5.577 -4.195 -1.195 1.00 90.69 79 HIS A O 1
ATOM 660 N N . ARG A 1 80 ? -3.816 -5.467 -1.747 1.00 90.00 80 ARG A N 1
ATOM 661 C CA . ARG A 1 80 ? -4.262 -6.633 -0.970 1.00 90.00 80 ARG A CA 1
ATOM 662 C C . ARG A 1 80 ? -4.319 -6.324 0.527 1.00 90.00 80 ARG A C 1
ATOM 664 O O . ARG A 1 80 ? -5.338 -6.594 1.155 1.00 90.00 80 ARG A O 1
ATOM 671 N N . LEU A 1 81 ? -3.252 -5.745 1.080 1.00 91.56 81 LEU A N 1
ATOM 672 C CA . LEU A 1 81 ? -3.182 -5.352 2.493 1.00 91.56 81 LEU A CA 1
ATOM 673 C C . LEU A 1 81 ? -4.228 -4.283 2.830 1.00 91.56 81 LEU A C 1
ATOM 675 O O . LEU A 1 81 ? -4.934 -4.396 3.826 1.00 91.56 81 LEU A O 1
ATOM 679 N N . ALA A 1 82 ? -4.372 -3.273 1.972 1.00 92.25 82 ALA A N 1
ATOM 680 C CA . ALA A 1 82 ? -5.376 -2.227 2.117 1.00 92.25 82 ALA A CA 1
ATOM 681 C C . ALA A 1 82 ? -6.797 -2.809 2.127 1.00 92.25 82 ALA A C 1
ATOM 683 O O . ALA A 1 82 ? -7.584 -2.480 3.010 1.00 92.25 82 ALA A O 1
ATOM 684 N N . ASN A 1 83 ? -7.114 -3.707 1.190 1.00 92.44 83 ASN A N 1
ATOM 685 C CA . ASN A 1 83 ? -8.432 -4.332 1.118 1.00 92.44 83 ASN A CA 1
ATOM 686 C C . ASN A 1 83 ? -8.734 -5.174 2.363 1.00 92.44 83 ASN A C 1
ATOM 688 O O . ASN A 1 83 ? -9.839 -5.113 2.897 1.00 92.44 83 ASN A O 1
ATOM 692 N N . TYR A 1 84 ? -7.738 -5.922 2.844 1.00 92.00 84 TYR A N 1
ATOM 693 C CA . TYR A 1 84 ? -7.867 -6.733 4.050 1.00 92.00 84 TYR A CA 1
ATOM 694 C C . TYR A 1 84 ? -8.108 -5.862 5.290 1.00 92.00 84 TYR A C 1
ATOM 696 O O . TYR A 1 84 ? -9.074 -6.083 6.014 1.00 92.00 84 TYR A O 1
ATOM 704 N N . ALA A 1 85 ? -7.311 -4.806 5.485 1.00 92.38 85 ALA A N 1
ATOM 705 C CA . ALA A 1 85 ? -7.500 -3.866 6.591 1.00 92.38 85 ALA A CA 1
ATOM 706 C C . ALA A 1 85 ? -8.880 -3.186 6.550 1.00 92.38 85 ALA A C 1
ATOM 708 O O . ALA A 1 85 ? -9.532 -3.045 7.581 1.00 92.38 85 ALA A O 1
ATOM 709 N N . LEU A 1 86 ? -9.355 -2.790 5.366 1.00 93.44 86 LEU A N 1
ATOM 710 C CA . LEU A 1 86 ? -10.697 -2.226 5.211 1.00 93.44 86 LEU A CA 1
ATOM 711 C C . LEU A 1 86 ? -11.792 -3.244 5.552 1.00 93.44 86 LEU A C 1
ATOM 713 O O . LEU A 1 86 ? -12.765 -2.877 6.202 1.00 93.44 86 LEU A O 1
ATOM 717 N N . SER A 1 87 ? -11.622 -4.510 5.161 1.00 91.19 87 SER A N 1
ATOM 718 C CA . SER A 1 87 ? -12.582 -5.578 5.459 1.00 91.19 87 SER A CA 1
ATOM 719 C C . SER A 1 87 ? -12.704 -5.826 6.959 1.00 91.19 87 SER A C 1
ATOM 721 O O . SER A 1 87 ? -13.812 -5.846 7.486 1.00 91.19 87 SER A O 1
ATOM 723 N N . GLU A 1 88 ? -11.573 -5.953 7.654 1.00 91.62 88 GLU A N 1
ATOM 724 C CA . GLU A 1 88 ? -11.548 -6.121 9.111 1.00 91.62 88 GLU A CA 1
ATOM 725 C C . GLU A 1 88 ? -12.185 -4.913 9.817 1.00 91.62 88 GLU A C 1
ATOM 727 O O . GLU A 1 88 ? -12.976 -5.071 10.744 1.00 91.62 88 GLU A O 1
ATOM 732 N N . ALA A 1 89 ? -11.919 -3.691 9.341 1.00 91.31 89 ALA A N 1
ATOM 733 C CA . ALA A 1 89 ? -12.539 -2.488 9.893 1.00 91.31 89 ALA A CA 1
ATOM 734 C C . ALA A 1 89 ? -14.064 -2.458 9.692 1.00 91.31 89 ALA A C 1
ATOM 736 O O . ALA A 1 89 ? -14.792 -2.050 10.595 1.00 91.31 89 ALA A O 1
ATOM 737 N N . VAL A 1 90 ? -14.567 -2.899 8.534 1.00 91.69 90 VAL A N 1
ATOM 738 C CA . VAL A 1 90 ? -16.013 -3.003 8.273 1.00 91.69 90 VAL A CA 1
ATOM 739 C C . VAL A 1 90 ? -16.670 -4.036 9.191 1.00 91.69 90 VAL A C 1
ATOM 741 O O . VAL A 1 90 ? -17.749 -3.753 9.717 1.00 91.69 90 VAL A O 1
ATOM 744 N N . GLU A 1 91 ? -16.025 -5.179 9.432 1.00 89.31 91 GLU A N 1
ATOM 745 C CA . GLU A 1 91 ? -16.522 -6.189 10.376 1.00 89.31 91 GLU A CA 1
ATOM 746 C C . GLU A 1 91 ? -16.546 -5.665 11.813 1.00 89.31 91 GLU A C 1
ATOM 748 O O . GLU A 1 91 ? -17.567 -5.790 12.485 1.00 89.31 91 GLU A O 1
ATOM 753 N N . ILE A 1 92 ? -15.499 -4.964 12.260 1.00 88.31 92 ILE A N 1
ATOM 754 C CA . ILE A 1 92 ? -15.486 -4.308 13.578 1.00 88.31 92 ILE A CA 1
ATOM 755 C C . ILE A 1 92 ? -16.674 -3.346 13.721 1.00 88.31 92 ILE A C 1
ATOM 757 O O . ILE A 1 92 ? -17.384 -3.385 14.727 1.00 88.31 92 ILE A O 1
ATOM 761 N N . ILE A 1 93 ? -16.926 -2.501 12.714 1.00 88.38 93 ILE A N 1
ATOM 762 C CA . ILE A 1 93 ? -18.062 -1.563 12.731 1.00 88.38 93 ILE A CA 1
ATOM 763 C C . ILE A 1 93 ? -19.392 -2.326 12.788 1.00 88.38 93 ILE A C 1
ATOM 765 O O . ILE A 1 93 ? -20.289 -1.940 13.536 1.00 88.38 93 ILE A O 1
ATOM 769 N N . ARG A 1 94 ? -19.526 -3.422 12.033 1.00 86.56 94 ARG A N 1
ATOM 770 C CA . ARG A 1 94 ? -20.726 -4.270 12.053 1.00 86.56 94 ARG A CA 1
ATOM 771 C C . ARG A 1 94 ? -20.962 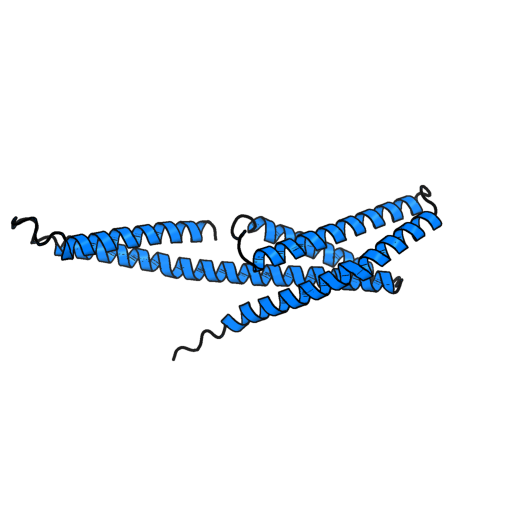-4.879 13.437 1.00 86.56 94 ARG A C 1
ATOM 773 O O . ARG A 1 94 ? -22.076 -4.809 13.945 1.00 86.56 94 ARG A O 1
ATOM 780 N N . CYS A 1 95 ? -19.922 -5.398 14.079 1.00 84.06 95 CYS A N 1
ATOM 781 C CA . CYS A 1 95 ? -20.015 -5.942 15.430 1.00 84.06 95 CYS A CA 1
ATOM 782 C C . CYS A 1 95 ? -20.384 -4.875 16.473 1.00 84.06 95 CYS A C 1
ATOM 784 O O . CYS A 1 95 ? -21.199 -5.141 17.358 1.00 84.06 95 CYS A O 1
ATOM 786 N N . MET A 1 96 ? -19.840 -3.657 16.346 1.00 82.06 96 MET A N 1
ATOM 787 C CA . MET A 1 96 ? -20.240 -2.510 17.173 1.00 82.06 96 MET A CA 1
ATOM 788 C C . MET A 1 96 ? -21.716 -2.143 16.969 1.00 82.06 96 MET A C 1
ATOM 790 O O . MET A 1 96 ? -22.381 -1.734 17.920 1.00 82.06 96 MET A O 1
ATOM 794 N N . ASP A 1 97 ? -22.238 -2.292 15.748 1.00 81.31 97 ASP A N 1
ATOM 795 C CA . ASP A 1 97 ? -23.646 -2.042 15.450 1.00 81.31 97 ASP A CA 1
ATOM 796 C C . ASP A 1 97 ? -24.588 -3.085 16.063 1.00 81.31 97 ASP A C 1
ATOM 798 O O . ASP A 1 97 ? -25.667 -2.748 16.560 1.00 81.31 97 ASP A O 1
ATOM 802 N N . GLU A 1 98 ? -24.183 -4.347 16.039 1.00 81.00 98 GLU A N 1
ATOM 803 C CA . GLU A 1 98 ? -24.983 -5.467 16.534 1.00 81.00 98 GLU A CA 1
ATOM 804 C C . GLU A 1 98 ? -24.890 -5.633 18.066 1.00 81.00 98 GLU A C 1
ATOM 806 O O . GLU A 1 98 ? -25.582 -6.482 18.620 1.00 81.00 98 GLU A O 1
ATOM 811 N N . TYR A 1 99 ? -24.063 -4.829 18.760 1.00 68.94 99 TYR A N 1
ATOM 812 C CA . TYR A 1 99 ? -23.681 -5.025 20.173 1.00 68.94 99 TYR A CA 1
ATOM 813 C C . TYR A 1 99 ? -23.296 -6.484 20.478 1.00 68.94 99 TYR A C 1
ATOM 815 O O . TYR A 1 99 ? -23.559 -7.001 21.566 1.00 68.94 99 TYR A O 1
ATOM 823 N N . SER A 1 100 ? -22.687 -7.161 19.503 1.00 65.00 100 SER A N 1
ATOM 824 C CA . SER A 1 100 ? -22.267 -8.545 19.672 1.00 65.00 100 SER A CA 1
ATOM 825 C C . SER A 1 100 ? -21.145 -8.607 20.712 1.00 65.00 100 SER A C 1
ATOM 827 O O . SER A 1 100 ? -20.213 -7.807 20.665 1.00 65.00 100 SER A O 1
ATOM 829 N N . GLN A 1 101 ? -21.238 -9.536 21.664 1.00 60.69 101 GLN A N 1
ATOM 830 C CA . GLN A 1 101 ? -20.179 -9.816 22.648 1.00 60.69 101 GLN A CA 1
ATOM 831 C C . GLN A 1 101 ? -19.271 -10.968 22.203 1.00 60.69 101 GLN A C 1
ATOM 833 O O . GLN A 1 101 ? -18.607 -11.588 23.027 1.00 60.69 101 GLN A O 1
ATOM 838 N N . ASP A 1 102 ? -19.278 -11.289 20.913 1.00 65.62 102 ASP A N 1
ATOM 839 C CA . ASP A 1 102 ? -18.554 -12.438 20.394 1.00 65.62 102 ASP A CA 1
ATOM 840 C C . ASP A 1 102 ? -17.034 -12.235 20.529 1.00 65.62 102 ASP A C 1
ATOM 842 O O . ASP A 1 102 ? -16.487 -11.200 20.129 1.00 65.62 102 ASP A O 1
ATOM 846 N N . ASP A 1 103 ? -16.341 -13.237 21.082 1.00 61.31 103 ASP A N 1
ATOM 847 C CA . ASP A 1 103 ? -14.882 -13.232 21.285 1.00 61.31 103 ASP A CA 1
ATOM 848 C C . ASP A 1 103 ? -14.121 -13.041 19.954 1.00 61.31 103 ASP A C 1
ATOM 850 O O . ASP A 1 103 ? -12.963 -12.609 19.926 1.00 61.31 103 ASP A O 1
ATOM 854 N N . SER A 1 104 ? -14.798 -13.292 18.827 1.00 66.31 104 SER A N 1
ATOM 855 C CA . SER A 1 104 ? -14.327 -13.037 17.462 1.00 66.31 104 SER A CA 1
ATOM 856 C C . SER A 1 104 ? -13.941 -11.573 17.204 1.00 66.31 104 SER A C 1
ATOM 858 O O . SER A 1 104 ? -13.019 -11.315 16.426 1.00 66.31 104 SER A O 1
ATOM 860 N N . ILE A 1 105 ? -14.545 -10.604 17.904 1.00 78.38 105 ILE A N 1
ATOM 861 C CA . ILE A 1 105 ? -14.252 -9.168 17.739 1.00 78.38 105 ILE A CA 1
ATOM 862 C C . ILE A 1 105 ? -12.798 -8.855 18.086 1.00 78.38 105 ILE A C 1
ATOM 864 O O . ILE A 1 105 ? -12.136 -8.096 17.376 1.00 78.38 105 ILE A O 1
ATOM 868 N N . PHE A 1 106 ? -12.274 -9.459 19.155 1.00 78.69 106 PHE A N 1
ATOM 869 C CA . PHE A 1 106 ? -10.883 -9.251 19.550 1.00 78.69 106 PHE A CA 1
ATOM 870 C C . PHE A 1 106 ? -9.920 -9.748 18.465 1.00 78.69 106 PHE A C 1
ATOM 872 O O . PHE A 1 106 ? -8.926 -9.085 18.164 1.00 78.69 106 PHE A O 1
ATOM 879 N N . SER A 1 107 ? -10.256 -10.867 17.812 1.00 83.56 107 SER A N 1
ATOM 880 C CA . SER A 1 107 ? -9.483 -11.373 16.677 1.00 83.56 107 SER A CA 1
ATOM 881 C C . SER A 1 107 ? -9.500 -10.400 15.498 1.00 83.56 107 SER A C 1
ATOM 883 O O . SER A 1 107 ? -8.448 -10.172 14.904 1.00 83.56 107 SER A O 1
ATOM 885 N N . HIS A 1 108 ? -10.649 -9.803 15.171 1.00 85.75 108 HIS A N 1
ATOM 886 C CA . HIS A 1 108 ? -10.747 -8.809 14.098 1.00 85.75 108 HIS A CA 1
ATOM 887 C C . HIS A 1 108 ? -9.888 -7.568 14.382 1.00 85.75 108 HIS A C 1
ATOM 889 O O . HIS A 1 108 ? -9.175 -7.081 13.503 1.00 85.75 108 HIS A O 1
ATOM 895 N N . PHE A 1 109 ? -9.871 -7.090 15.629 1.00 85.06 109 PHE A N 1
ATOM 896 C CA . PHE A 1 109 ? -9.020 -5.970 16.037 1.00 85.06 109 PHE A CA 1
ATOM 897 C C . PHE A 1 109 ? -7.524 -6.269 15.928 1.00 85.06 109 PHE A C 1
ATOM 899 O O . PHE A 1 109 ? -6.771 -5.443 15.403 1.00 85.06 109 PHE A O 1
ATOM 906 N N . GLU A 1 110 ? -7.074 -7.431 16.403 1.00 86.44 110 GLU A N 1
ATOM 907 C CA . GLU A 1 110 ? -5.662 -7.814 16.295 1.00 86.44 110 GLU A CA 1
ATOM 908 C C . GLU A 1 110 ? -5.250 -8.033 14.833 1.00 86.44 110 GLU A C 1
ATOM 910 O O . GLU A 1 110 ? -4.211 -7.522 14.407 1.00 86.44 110 GLU A O 1
ATOM 915 N N . ASN A 1 111 ? -6.097 -8.680 14.025 1.00 88.88 111 ASN A N 1
ATOM 916 C CA . ASN A 1 111 ? -5.870 -8.847 12.586 1.00 88.88 111 ASN A CA 1
ATOM 917 C C . ASN A 1 111 ? -5.771 -7.498 11.868 1.00 88.88 111 ASN A C 1
ATOM 919 O O . ASN A 1 111 ? -4.826 -7.266 11.107 1.00 88.88 111 ASN A O 1
ATOM 923 N N . PHE A 1 112 ? -6.697 -6.578 12.152 1.00 91.44 112 PHE A N 1
ATOM 924 C CA . PHE A 1 112 ? -6.657 -5.214 11.634 1.00 91.44 112 PHE A CA 1
ATOM 925 C C . PHE A 1 112 ? -5.345 -4.519 12.007 1.00 91.44 112 PHE A C 1
ATOM 927 O O . PHE A 1 112 ? -4.682 -3.936 11.150 1.00 91.44 112 PHE A O 1
ATOM 934 N N . ARG A 1 113 ? -4.927 -4.606 13.274 1.00 88.88 113 ARG A N 1
ATOM 935 C CA . ARG A 1 113 ? -3.717 -3.945 13.777 1.00 88.88 113 ARG A CA 1
ATOM 936 C C . ARG A 1 113 ? -2.443 -4.506 13.150 1.00 88.88 113 ARG A C 1
ATOM 938 O O . ARG A 1 113 ? -1.549 -3.731 12.804 1.00 88.88 113 ARG A O 1
ATOM 945 N N . LEU A 1 114 ? -2.345 -5.826 13.008 1.00 90.19 114 LEU A N 1
ATOM 946 C CA . LEU A 1 114 ? -1.230 -6.487 12.327 1.00 90.19 114 LEU A CA 1
ATOM 947 C C . LEU A 1 114 ? -1.179 -6.080 10.855 1.00 90.19 114 LEU A C 1
ATOM 949 O O . LEU A 1 114 ? -0.130 -5.649 10.375 1.00 90.19 114 LEU A O 1
ATOM 953 N N . CYS A 1 115 ? -2.319 -6.124 10.165 1.00 90.62 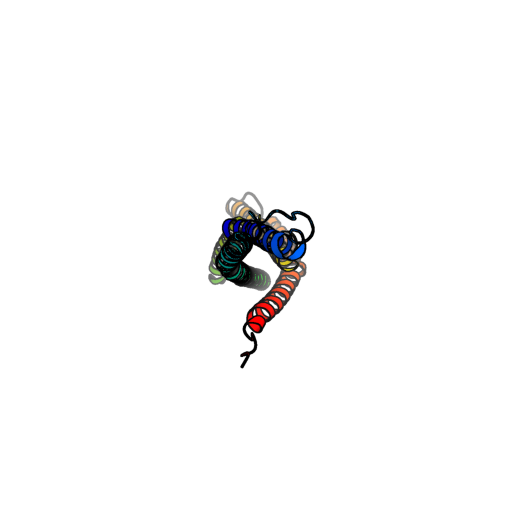115 CYS A N 1
ATOM 954 C CA . CYS A 1 115 ? -2.401 -5.734 8.764 1.00 90.62 115 CYS A CA 1
ATOM 955 C C . CYS A 1 115 ? -2.084 -4.248 8.558 1.00 90.62 115 CYS A C 1
ATOM 957 O O . CYS A 1 115 ? -1.396 -3.896 7.604 1.00 90.62 115 CYS A O 1
ATOM 959 N N . TYR A 1 116 ? -2.535 -3.371 9.455 1.00 91.00 116 TYR A N 1
ATOM 960 C CA . TYR A 1 116 ? -2.225 -1.945 9.407 1.00 91.00 116 TYR A CA 1
ATOM 961 C C . TYR A 1 116 ? -0.725 -1.685 9.594 1.00 91.00 116 TYR A C 1
ATOM 963 O O . TYR A 1 116 ? -0.134 -0.919 8.836 1.00 91.00 116 TYR A O 1
ATOM 971 N N . LYS A 1 117 ? -0.075 -2.355 10.555 1.00 90.56 117 LYS A N 1
ATOM 972 C CA . LYS A 1 117 ? 1.384 -2.255 10.737 1.00 90.56 117 LYS A CA 1
ATOM 973 C C . LYS A 1 117 ? 2.137 -2.704 9.489 1.00 90.56 117 LYS A C 1
ATOM 975 O O . LYS A 1 117 ? 3.058 -2.008 9.070 1.00 90.56 117 LYS A O 1
ATOM 980 N N . GLU A 1 118 ? 1.724 -3.816 8.887 1.00 90.19 118 GLU A N 1
ATOM 981 C CA . GLU A 1 118 ? 2.322 -4.313 7.647 1.00 90.19 118 GLU A CA 1
ATOM 982 C C . GLU A 1 118 ? 2.089 -3.341 6.483 1.00 90.19 118 GLU A C 1
ATOM 984 O O . GLU A 1 118 ? 3.020 -3.019 5.750 1.00 90.19 118 GLU A O 1
ATOM 989 N N . LEU A 1 119 ? 0.880 -2.786 6.354 1.00 90.38 119 LEU A N 1
ATOM 990 C CA . LEU A 1 119 ? 0.548 -1.773 5.350 1.00 90.38 119 LEU A CA 1
ATOM 991 C C . LEU A 1 119 ? 1.453 -0.542 5.476 1.00 90.38 119 LEU A C 1
ATOM 993 O O . LEU A 1 119 ? 1.998 -0.078 4.476 1.00 90.38 119 LEU A O 1
ATOM 997 N N . ILE A 1 120 ? 1.643 -0.024 6.693 1.00 90.31 120 ILE A N 1
ATOM 998 C CA . ILE A 1 120 ? 2.528 1.119 6.956 1.00 90.31 120 ILE A CA 1
ATOM 999 C C . ILE A 1 120 ? 3.992 0.758 6.705 1.00 90.31 120 ILE A C 1
ATOM 1001 O O . ILE A 1 120 ? 4.726 1.568 6.138 1.00 90.31 120 ILE A O 1
ATOM 1005 N N . TYR A 1 121 ? 4.425 -0.442 7.090 1.00 88.62 121 TYR A N 1
ATOM 1006 C CA . TYR A 1 121 ? 5.780 -0.919 6.835 1.00 88.62 121 TYR A CA 1
ATOM 1007 C C . TYR A 1 121 ? 6.069 -0.967 5.332 1.00 88.62 121 TYR A C 1
ATOM 1009 O O . TYR A 1 121 ? 6.996 -0.297 4.869 1.00 88.62 121 TYR A O 1
ATOM 1017 N N . GLN A 1 122 ? 5.223 -1.652 4.560 1.00 84.81 122 GLN A N 1
ATOM 1018 C CA . GLN A 1 122 ? 5.328 -1.709 3.103 1.00 84.81 122 GLN A CA 1
ATOM 1019 C C . GLN A 1 122 ? 5.258 -0.308 2.499 1.00 84.81 122 GLN A C 1
ATOM 1021 O O . GLN A 1 122 ? 6.130 0.072 1.722 1.00 84.81 122 GLN A O 1
ATOM 1026 N N . TYR A 1 123 ? 4.308 0.524 2.922 1.00 85.75 123 TYR A N 1
ATOM 1027 C CA . TYR A 1 123 ? 4.240 1.905 2.461 1.00 85.75 123 TYR A CA 1
ATOM 1028 C C . TYR A 1 123 ? 5.557 2.651 2.720 1.00 85.75 123 TYR A C 1
ATOM 1030 O O . TYR A 1 123 ? 6.100 3.253 1.804 1.00 85.75 123 TYR A O 1
ATOM 1038 N N . SER A 1 124 ? 6.140 2.558 3.918 1.00 81.75 124 SER A N 1
ATOM 1039 C CA . SER A 1 124 ? 7.377 3.266 4.282 1.00 81.75 124 SER A CA 1
ATOM 1040 C C . SER A 1 124 ? 8.603 2.837 3.468 1.00 81.75 124 SER A C 1
ATOM 1042 O O . SER A 1 124 ? 9.419 3.684 3.094 1.00 81.75 124 SER A O 1
ATOM 1044 N N . LEU A 1 125 ? 8.701 1.551 3.112 1.00 73.88 125 LEU A N 1
ATOM 1045 C CA . LEU A 1 125 ? 9.766 1.030 2.251 1.00 73.88 125 LEU A CA 1
ATOM 1046 C C . LEU A 1 125 ? 9.727 1.653 0.844 1.00 73.88 125 LEU A C 1
ATOM 1048 O O . LEU A 1 125 ? 10.767 1.798 0.192 1.00 73.88 125 LEU A O 1
ATOM 1052 N N . PHE A 1 126 ? 8.541 2.070 0.388 1.00 68.81 126 PHE A N 1
ATOM 1053 C CA . PHE A 1 126 ? 8.289 2.506 -0.988 1.00 68.81 126 PHE A CA 1
ATOM 1054 C C . PHE A 1 126 ? 7.769 3.959 -1.120 1.00 68.81 126 PHE A C 1
ATOM 1056 O O . PHE A 1 126 ? 7.708 4.488 -2.234 1.00 68.81 126 PHE A O 1
ATOM 1063 N N . ALA A 1 127 ? 7.500 4.664 -0.015 1.00 58.03 127 ALA A N 1
ATOM 1064 C CA . ALA A 1 127 ? 6.852 5.987 0.039 1.00 58.03 127 ALA A CA 1
ATOM 1065 C C . ALA A 1 127 ? 7.631 7.113 -0.665 1.00 58.03 127 ALA A C 1
ATOM 1067 O O . ALA A 1 127 ? 7.070 8.145 -1.034 1.00 58.03 127 ALA A O 1
ATOM 1068 N N . TYR A 1 128 ? 8.929 6.921 -0.905 1.00 53.69 128 TYR A N 1
ATOM 1069 C CA . TYR A 1 128 ? 9.792 7.923 -1.541 1.00 53.69 128 TYR A CA 1
ATOM 1070 C C . TYR A 1 128 ? 9.859 7.829 -3.072 1.00 53.69 128 TYR A C 1
ATOM 1072 O O . TYR A 1 128 ? 10.703 8.480 -3.688 1.00 53.69 128 TYR A O 1
ATOM 1080 N N . PHE A 1 129 ? 9.002 7.022 -3.704 1.00 51.88 129 PHE A N 1
ATOM 1081 C CA . PHE A 1 129 ? 9.173 6.668 -5.115 1.00 51.88 129 PHE A CA 1
ATOM 1082 C C . PHE A 1 129 ? 8.039 7.060 -6.057 1.00 51.88 129 PHE A C 1
ATOM 1084 O O . PHE A 1 129 ? 8.316 7.286 -7.236 1.00 51.88 129 PHE A O 1
ATOM 1091 N N . PHE A 1 130 ? 6.799 7.153 -5.570 1.00 55.38 130 PHE A N 1
ATOM 1092 C CA . PHE A 1 130 ? 5.609 7.136 -6.432 1.00 55.38 130 PHE A CA 1
ATOM 1093 C C . PHE A 1 130 ? 4.580 8.235 -6.141 1.00 55.38 130 PHE A C 1
ATOM 1095 O O . PHE A 1 130 ? 3.417 8.085 -6.467 1.00 55.38 130 PHE A O 1
ATOM 1102 N N . ARG A 1 131 ? 4.967 9.388 -5.589 1.00 56.38 131 ARG A N 1
ATOM 1103 C CA . ARG A 1 131 ? 4.025 10.424 -5.096 1.00 56.38 131 ARG A CA 1
ATOM 1104 C C . ARG A 1 131 ? 3.068 11.095 -6.112 1.00 56.38 131 ARG A C 1
ATOM 1106 O O . ARG A 1 131 ? 2.486 12.125 -5.795 1.00 56.38 131 ARG A O 1
ATOM 1113 N N . LEU A 1 132 ? 2.885 10.570 -7.323 1.00 62.38 132 LEU A N 1
ATOM 1114 C CA . LEU A 1 132 ? 2.132 11.240 -8.388 1.00 62.38 132 LEU A CA 1
ATOM 1115 C C . LEU A 1 132 ? 1.057 10.387 -9.080 1.00 62.38 132 LEU A C 1
ATOM 1117 O O . LEU A 1 132 ? 0.271 10.958 -9.836 1.00 62.38 132 LEU A O 1
ATOM 1121 N N . SER A 1 133 ? 0.969 9.068 -8.858 1.00 78.00 133 SER A N 1
ATOM 1122 C CA . SER A 1 133 ? -0.054 8.264 -9.549 1.00 78.00 133 SER A CA 1
ATOM 1123 C C . SER A 1 133 ? -1.402 8.262 -8.814 1.00 78.00 133 SER A C 1
ATOM 1125 O O . SER A 1 133 ? -1.472 8.477 -7.603 1.00 78.00 133 SER A O 1
ATOM 1127 N N . GLN A 1 134 ? -2.496 8.006 -9.542 1.00 82.12 134 GLN A N 1
ATOM 1128 C CA . GLN A 1 134 ? -3.825 7.837 -8.934 1.00 82.12 134 GLN A CA 1
ATOM 1129 C C . GLN A 1 134 ? -3.863 6.671 -7.932 1.00 82.12 134 GLN A C 1
ATOM 1131 O O . GLN A 1 134 ? -4.571 6.761 -6.932 1.00 82.12 134 GLN A O 1
ATOM 1136 N N . ARG A 1 135 ? -3.060 5.622 -8.158 1.00 86.50 135 ARG A N 1
ATOM 1137 C CA . ARG A 1 135 ? -2.944 4.469 -7.251 1.00 86.50 135 ARG A CA 1
ATOM 1138 C C . ARG A 1 135 ? -2.347 4.865 -5.910 1.00 86.50 135 ARG A C 1
ATOM 1140 O O . ARG A 1 135 ? -2.842 4.460 -4.869 1.00 86.50 135 ARG A O 1
ATOM 1147 N N . ASP A 1 136 ? -1.326 5.715 -5.932 1.00 84.00 136 ASP A N 1
ATOM 1148 C CA . ASP A 1 136 ? -0.687 6.192 -4.705 1.00 84.00 136 ASP A CA 1
ATOM 1149 C C . ASP A 1 136 ? -1.638 7.085 -3.904 1.00 84.00 136 ASP A C 1
ATOM 1151 O O . ASP A 1 136 ? -1.750 6.927 -2.695 1.00 84.00 136 ASP A O 1
ATOM 1155 N N . LYS A 1 137 ? -2.428 7.933 -4.580 1.00 86.50 137 LYS A N 1
ATOM 1156 C CA . LYS A 1 137 ? -3.484 8.722 -3.921 1.00 86.50 137 LYS A CA 1
ATOM 1157 C C . LYS A 1 137 ? -4.551 7.845 -3.263 1.00 86.50 137 LYS A C 1
ATOM 1159 O O . LYS A 1 137 ? -5.052 8.202 -2.197 1.00 86.50 137 LYS A O 1
ATOM 1164 N N . LEU A 1 138 ? -4.918 6.726 -3.893 1.00 90.00 138 LEU A N 1
ATOM 1165 C CA . LEU A 1 138 ? -5.854 5.761 -3.315 1.00 90.00 138 LEU A CA 1
ATOM 1166 C C . LEU A 1 138 ? -5.258 5.117 -2.057 1.00 90.00 138 LEU A C 1
ATOM 1168 O O . LEU A 1 138 ? -5.904 5.132 -1.012 1.00 90.00 138 LEU A O 1
ATOM 1172 N N . ILE A 1 139 ? -4.015 4.635 -2.134 1.00 89.81 139 ILE A N 1
ATOM 1173 C CA . ILE A 1 139 ? -3.287 4.061 -0.993 1.00 89.81 139 ILE A CA 1
ATOM 1174 C C . ILE A 1 139 ? -3.185 5.073 0.158 1.00 89.81 139 ILE A C 1
ATOM 1176 O O . ILE A 1 139 ? -3.542 4.743 1.287 1.00 89.81 139 ILE A O 1
ATOM 1180 N N . ASP A 1 140 ? -2.783 6.315 -0.122 1.00 88.88 140 ASP A N 1
ATOM 1181 C CA . ASP A 1 140 ? -2.683 7.391 0.874 1.00 88.88 140 ASP A CA 1
ATOM 1182 C C . ASP A 1 140 ? -4.033 7.677 1.542 1.00 88.88 140 ASP A C 1
ATOM 1184 O O . ASP A 1 140 ? -4.113 7.860 2.759 1.00 88.88 140 ASP A O 1
ATOM 1188 N N . SER A 1 141 ? -5.111 7.687 0.754 1.00 90.75 141 SER A N 1
ATOM 1189 C CA . SER A 1 141 ? -6.467 7.910 1.263 1.00 90.75 141 SER A CA 1
ATOM 1190 C C . SER A 1 141 ? -6.899 6.786 2.203 1.00 90.75 141 SER A C 1
ATOM 1192 O O . SER A 1 141 ? -7.435 7.057 3.278 1.00 90.75 141 SER A O 1
ATOM 1194 N N . VAL A 1 142 ? -6.617 5.530 1.845 1.00 92.56 142 VAL A N 1
ATOM 1195 C CA . VAL A 1 142 ? -6.918 4.368 2.691 1.00 92.56 142 VAL A CA 1
ATOM 1196 C C . VAL A 1 142 ? -6.093 4.396 3.972 1.00 92.56 142 VAL A C 1
ATOM 1198 O O . VAL A 1 142 ? -6.655 4.239 5.054 1.00 92.56 142 VAL A O 1
ATOM 1201 N N . ILE A 1 143 ? -4.787 4.656 3.887 1.00 92.12 143 ILE A N 1
ATOM 1202 C CA . ILE A 1 143 ? -3.913 4.792 5.061 1.00 92.12 143 ILE A CA 1
ATOM 1203 C C . ILE A 1 143 ? -4.425 5.899 5.987 1.00 92.12 143 ILE A C 1
ATOM 1205 O O . ILE A 1 143 ? -4.545 5.698 7.192 1.00 92.12 143 ILE A O 1
ATOM 1209 N N . SER A 1 144 ? -4.787 7.059 5.437 1.00 91.44 144 SER A N 1
ATOM 1210 C CA . SER A 1 144 ? -5.314 8.171 6.231 1.00 91.44 144 SER A CA 1
ATOM 1211 C C . SER A 1 144 ? -6.596 7.792 6.977 1.00 91.44 144 SER A C 1
ATOM 1213 O O . SER A 1 144 ? -6.742 8.107 8.158 1.00 91.44 144 SER A O 1
ATOM 1215 N N . GLN A 1 145 ? -7.526 7.103 6.315 1.00 90.88 145 GLN A N 1
ATOM 1216 C CA . GLN A 1 145 ? -8.811 6.752 6.920 1.00 90.88 145 GLN A CA 1
ATOM 1217 C C . GLN A 1 145 ? -8.691 5.599 7.921 1.00 90.88 145 GLN A C 1
ATOM 1219 O O . GLN A 1 145 ? -9.266 5.669 9.005 1.00 90.88 145 GLN A O 1
ATOM 1224 N N . THR A 1 146 ? -7.885 4.582 7.616 1.00 91.69 146 THR A N 1
ATOM 1225 C CA . THR A 1 146 ? -7.567 3.494 8.558 1.00 91.69 146 THR A CA 1
ATOM 1226 C C . THR A 1 146 ? -6.807 4.006 9.788 1.00 91.69 146 THR A C 1
ATOM 1228 O O . THR A 1 146 ? -7.094 3.565 10.899 1.00 91.69 146 THR A O 1
ATOM 1231 N N . MET A 1 147 ? -5.932 5.008 9.637 1.00 91.69 147 MET A N 1
ATOM 1232 C CA . MET A 1 147 ? -5.279 5.688 10.764 1.00 91.69 147 MET A CA 1
ATOM 1233 C C . MET A 1 147 ? -6.276 6.459 11.640 1.00 91.69 147 MET A C 1
ATOM 1235 O O . MET A 1 147 ? -6.214 6.405 12.864 1.00 91.69 147 MET A O 1
ATOM 1239 N N . LYS A 1 148 ? -7.237 7.175 11.049 1.00 91.69 148 LYS A N 1
ATOM 1240 C CA . LYS A 1 148 ? -8.292 7.823 11.849 1.00 91.69 148 LYS A CA 1
ATOM 1241 C C . LYS A 1 148 ? -9.114 6.789 12.613 1.00 91.69 148 LYS A C 1
ATOM 1243 O O . LYS A 1 148 ? -9.395 6.987 13.789 1.00 91.69 148 LYS A O 1
ATOM 1248 N N . PHE A 1 149 ? -9.457 5.684 11.957 1.00 91.19 149 PHE A N 1
ATOM 1249 C CA . PHE A 1 149 ? -10.200 4.598 12.580 1.00 91.19 149 PHE A CA 1
ATOM 1250 C C . PHE A 1 149 ? -9.445 3.999 13.770 1.00 91.19 149 PHE A C 1
ATOM 1252 O O . PHE A 1 149 ? -10.017 3.926 14.854 1.00 91.19 149 PHE A O 1
ATOM 1259 N N . ILE A 1 150 ? -8.158 3.656 13.621 1.00 89.94 150 ILE A N 1
ATOM 1260 C CA . ILE A 1 150 ? -7.385 3.071 14.728 1.00 89.94 150 ILE A CA 1
ATOM 1261 C C . ILE A 1 150 ? -7.258 4.033 15.914 1.00 89.94 150 ILE A C 1
ATOM 1263 O O . ILE A 1 150 ? -7.421 3.607 17.052 1.00 89.94 150 ILE A O 1
ATOM 1267 N N . LEU A 1 151 ? -7.062 5.332 15.665 1.00 90.69 151 LEU A N 1
ATOM 1268 C CA . LEU A 1 151 ? -6.981 6.337 16.728 1.00 90.69 151 LEU A CA 1
ATOM 1269 C C . LEU A 1 151 ? -8.287 6.452 17.520 1.00 90.69 151 LEU A C 1
ATOM 1271 O O . LEU A 1 151 ? -8.257 6.554 18.744 1.00 90.69 151 LEU A O 1
ATOM 1275 N N . ILE A 1 152 ? -9.437 6.411 16.840 1.00 89.69 152 ILE A N 1
ATOM 1276 C CA . ILE A 1 152 ? -10.739 6.444 17.517 1.00 89.69 152 ILE A CA 1
ATOM 1277 C C . ILE A 1 152 ? -10.929 5.180 18.368 1.00 89.69 152 ILE A C 1
ATOM 1279 O O . ILE A 1 152 ? -11.418 5.265 19.493 1.00 89.69 152 ILE A O 1
ATOM 1283 N N . GLN A 1 153 ? -10.514 4.018 17.862 1.00 87.25 153 GLN A N 1
ATOM 1284 C CA . GLN A 1 153 ? -10.602 2.755 18.600 1.00 87.25 153 GLN A CA 1
ATOM 1285 C C . GLN A 1 153 ? -9.685 2.734 19.830 1.00 87.25 153 GLN A C 1
ATOM 1287 O O . GLN A 1 153 ? -10.090 2.291 20.904 1.00 87.25 153 GLN A O 1
ATOM 1292 N N . GLU A 1 154 ? -8.469 3.270 19.714 1.00 88.19 154 GLU A N 1
ATOM 1293 C CA . GLU A 1 154 ? -7.566 3.446 20.854 1.00 88.19 154 GLU A CA 1
ATOM 1294 C C . GLU A 1 154 ? -8.159 4.384 21.911 1.00 88.19 154 GLU A C 1
ATOM 1296 O O . GLU A 1 154 ? -8.028 4.121 23.108 1.00 88.19 154 GLU A O 1
ATOM 1301 N N . GLU A 1 155 ? -8.846 5.447 21.491 1.00 88.88 155 GLU A N 1
ATOM 1302 C CA . GLU A 1 155 ? -9.514 6.365 22.411 1.00 88.88 155 GLU A CA 1
ATOM 1303 C C . GLU A 1 155 ? -10.695 5.695 23.126 1.00 88.88 155 GLU A C 1
ATOM 1305 O O . GLU A 1 155 ? -10.774 5.759 24.353 1.00 88.88 155 GLU A O 1
ATOM 1310 N N . LEU A 1 156 ? -11.550 4.950 22.414 1.00 87.12 156 LEU A N 1
ATOM 1311 C CA . LEU A 1 156 ? -12.610 4.141 23.037 1.00 87.12 156 LEU A CA 1
ATOM 1312 C C . LEU A 1 156 ? -12.048 3.157 24.071 1.00 87.12 156 LEU A C 1
ATOM 1314 O O . LEU A 1 156 ? -12.621 2.982 25.149 1.00 87.12 156 LEU A O 1
ATOM 1318 N N . LEU A 1 157 ? -10.900 2.544 23.780 1.00 86.88 157 LEU A N 1
ATOM 1319 C CA . LEU A 1 157 ? -10.235 1.625 24.699 1.00 86.88 157 LEU A CA 1
ATOM 1320 C C . LEU A 1 157 ? -9.724 2.336 25.963 1.00 86.88 157 LEU A C 1
ATOM 1322 O O . LEU A 1 157 ? -9.786 1.757 27.051 1.00 86.88 157 LEU A O 1
ATOM 1326 N N . LYS A 1 158 ? -9.266 3.591 25.863 1.00 88.75 158 LYS A N 1
ATOM 1327 C CA . LYS A 1 158 ? -8.931 4.412 27.043 1.00 88.75 158 LYS A CA 1
ATOM 1328 C C . LYS A 1 158 ? -10.168 4.709 27.887 1.00 88.75 158 LYS A C 1
ATOM 1330 O O . LYS A 1 158 ? -10.115 4.510 29.098 1.00 88.75 158 LYS A O 1
ATOM 1335 N N . TYR A 1 159 ? -11.278 5.103 27.263 1.00 86.38 159 TYR A N 1
ATOM 1336 C CA . TYR A 1 159 ? -12.551 5.321 27.962 1.00 86.38 159 TYR A CA 1
ATOM 1337 C C . TYR A 1 159 ? -13.033 4.043 28.665 1.00 86.38 159 TYR A C 1
ATOM 1339 O O . TYR A 1 159 ? -13.457 4.086 29.816 1.00 86.38 159 TYR A O 1
ATOM 1347 N N . CYS A 1 160 ? -12.890 2.879 28.026 1.00 85.94 160 CYS A N 1
ATOM 1348 C CA . CYS A 1 160 ? -13.217 1.595 28.648 1.00 85.94 160 CYS A CA 1
ATOM 1349 C C . CYS A 1 160 ? -12.366 1.320 29.904 1.00 85.94 160 CYS A C 1
ATOM 1351 O O . CYS A 1 160 ? -12.887 0.841 30.911 1.00 85.94 160 CYS A O 1
ATOM 1353 N N . LYS A 1 161 ? -11.067 1.650 29.885 1.00 88.50 161 LYS A N 1
ATOM 1354 C CA . LYS A 1 161 ? -10.196 1.533 31.070 1.00 88.50 161 LYS A CA 1
ATOM 1355 C C . LYS A 1 161 ? -10.614 2.488 32.186 1.00 88.50 161 LYS A C 1
ATOM 1357 O O . LYS A 1 161 ? -10.760 2.046 33.319 1.00 88.50 161 LYS A O 1
ATOM 1362 N N . GLN A 1 162 ? -10.889 3.748 31.856 1.00 90.06 162 GLN A N 1
ATOM 1363 C CA . GLN A 1 162 ? -11.368 4.741 32.823 1.00 90.06 162 GLN A CA 1
ATOM 1364 C C . GLN A 1 162 ? -12.688 4.320 33.480 1.00 90.06 162 GLN A C 1
ATOM 1366 O O . GLN A 1 162 ? -12.867 4.532 34.676 1.00 90.06 162 GLN A O 1
ATOM 1371 N N . LEU A 1 163 ? -13.592 3.686 32.724 1.00 89.38 163 LEU A N 1
ATOM 1372 C CA . LEU A 1 163 ? -14.830 3.124 33.265 1.00 89.38 163 LEU A CA 1
ATOM 1373 C C . LEU A 1 163 ? -14.539 1.996 34.266 1.00 89.38 163 LEU A C 1
ATOM 1375 O O . LEU A 1 163 ? -15.108 1.981 35.353 1.00 89.38 163 LEU A O 1
ATOM 1379 N N . LYS A 1 164 ? -13.626 1.072 33.930 1.00 87.94 164 LYS A N 1
ATOM 1380 C CA . LYS A 1 164 ? -13.212 -0.024 34.830 1.00 87.94 164 LYS A CA 1
ATOM 1381 C C . LYS A 1 164 ? -12.550 0.479 36.113 1.00 87.94 164 LYS A C 1
ATOM 1383 O O . LYS A 1 164 ? -12.695 -0.148 37.156 1.00 87.94 164 LYS A O 1
ATOM 1388 N N . GLU A 1 165 ? -11.836 1.594 36.031 1.00 91.81 165 GLU A N 1
ATOM 1389 C CA . GLU A 1 165 ? -11.185 2.259 37.164 1.00 91.81 165 GLU A CA 1
ATOM 1390 C C . GLU A 1 165 ? -12.151 3.153 37.968 1.00 91.81 165 GLU A C 1
ATOM 1392 O O . GLU A 1 165 ? -11.761 3.706 38.993 1.00 91.81 165 GLU A O 1
ATOM 1397 N N . GLY A 1 166 ? -13.410 3.296 37.530 1.00 88.44 166 GLY A N 1
ATOM 1398 C CA . GLY A 1 166 ? -14.421 4.131 38.187 1.00 88.44 166 GLY A CA 1
ATOM 1399 C C . GLY A 1 166 ? -14.195 5.639 38.031 1.00 88.44 166 GLY A C 1
ATOM 1400 O O . GLY A 1 166 ? -14.798 6.423 38.759 1.00 88.44 166 GLY A O 1
ATOM 1401 N N . ILE A 1 167 ? -13.328 6.050 37.100 1.00 90.88 167 ILE A N 1
ATOM 1402 C CA . ILE A 1 167 ? -13.000 7.458 36.822 1.00 90.88 167 ILE A CA 1
ATOM 1403 C C . ILE A 1 167 ? -14.153 8.152 36.089 1.00 90.88 167 ILE A C 1
ATOM 1405 O O . ILE A 1 167 ? -14.410 9.331 36.319 1.00 90.88 167 ILE A O 1
ATOM 1409 N N . ILE A 1 168 ? -14.840 7.419 35.211 1.00 89.44 168 ILE A N 1
ATOM 1410 C CA . ILE A 1 168 ? -16.019 7.891 34.476 1.00 89.44 168 ILE A CA 1
ATOM 1411 C C . ILE A 1 168 ? -17.223 7.009 34.789 1.00 89.44 168 ILE A C 1
ATOM 1413 O O . ILE A 1 168 ? -17.085 5.826 35.107 1.00 89.44 168 ILE A O 1
ATOM 1417 N N . SER A 1 169 ? -18.417 7.575 34.663 1.00 89.62 169 SER A N 1
ATOM 1418 C CA . SER A 1 169 ? -19.668 6.836 34.822 1.00 89.62 169 SER A CA 1
ATOM 1419 C C . SER A 1 169 ? -20.024 6.021 33.573 1.00 89.62 169 SER A C 1
ATOM 1421 O O . SER A 1 169 ? -19.662 6.358 32.444 1.00 89.62 169 SER A O 1
ATOM 1423 N N . GLU A 1 170 ? -20.826 4.971 33.758 1.00 87.81 170 GLU A N 1
ATOM 1424 C CA . GLU A 1 170 ? -21.356 4.161 32.651 1.00 87.81 170 GLU A CA 1
ATOM 1425 C C . GLU A 1 170 ? -22.187 5.002 31.666 1.00 87.81 170 GLU A C 1
ATOM 1427 O O . GLU A 1 170 ? -22.110 4.815 30.452 1.00 87.81 170 GLU A O 1
ATOM 1432 N N . ASN A 1 171 ? -22.925 5.994 32.174 1.00 89.81 171 ASN A N 1
ATOM 1433 C CA . ASN A 1 171 ? -23.703 6.917 31.349 1.00 89.81 171 ASN A CA 1
ATOM 1434 C C . ASN A 1 171 ? -22.824 7.820 30.472 1.00 89.81 171 ASN A C 1
ATOM 1436 O O . ASN A 1 171 ? -23.198 8.108 29.333 1.00 89.81 171 ASN A O 1
ATOM 1440 N N . GLU A 1 172 ? -21.680 8.281 30.978 1.00 86.44 172 GLU A N 1
ATOM 1441 C CA . GLU A 1 172 ? -20.719 9.062 30.188 1.00 86.44 172 GLU A CA 1
ATOM 1442 C C . GLU A 1 172 ? -20.085 8.201 29.100 1.00 86.44 172 GLU A C 1
ATOM 1444 O O . GLU A 1 172 ? -20.084 8.597 27.933 1.00 86.44 172 GLU A O 1
ATOM 1449 N N . TYR A 1 173 ? -19.645 6.989 29.454 1.00 88.00 173 TYR A N 1
ATOM 1450 C CA . TYR A 1 173 ? -19.111 6.030 28.489 1.00 88.00 173 TYR A CA 1
ATOM 1451 C C . TYR A 1 173 ? -20.117 5.734 27.371 1.00 88.00 173 TYR A C 1
ATOM 1453 O O . TYR A 1 173 ? -19.775 5.820 26.192 1.00 88.00 173 TYR A O 1
ATOM 1461 N N . LYS A 1 174 ? -21.374 5.446 27.726 1.00 87.88 174 LYS A N 1
ATOM 1462 C CA . LYS A 1 174 ? -22.431 5.113 26.765 1.00 87.88 174 LYS A CA 1
ATOM 1463 C C . LYS A 1 174 ? -22.704 6.252 25.784 1.00 87.88 174 LYS A C 1
ATOM 1465 O O . LYS A 1 174 ? -22.758 6.013 24.583 1.00 87.88 174 LYS A O 1
ATOM 1470 N N . LYS A 1 175 ? -22.792 7.497 26.268 1.00 88.31 175 LYS A N 1
ATOM 1471 C CA . LYS A 1 175 ? -22.959 8.675 25.396 1.00 88.31 175 LYS A CA 1
ATOM 1472 C C . LYS A 1 175 ? -21.811 8.812 24.395 1.00 88.31 175 LYS A C 1
ATOM 1474 O O . LYS A 1 175 ? -22.062 9.043 23.215 1.00 88.31 175 LYS A O 1
ATOM 1479 N N . CYS A 1 176 ? -20.566 8.665 24.848 1.00 86.75 176 CYS A N 1
ATOM 1480 C CA . CYS A 1 176 ? -19.397 8.719 23.970 1.00 86.75 176 CYS A CA 1
ATOM 1481 C C . CYS A 1 176 ? -19.396 7.571 22.953 1.00 86.75 176 CYS A C 1
ATOM 1483 O O . CYS A 1 176 ? -19.179 7.807 21.764 1.00 86.75 176 CYS A O 1
ATOM 1485 N N . PHE A 1 177 ? -19.686 6.348 23.401 1.00 88.06 177 PHE A N 1
ATOM 1486 C CA . PHE A 1 177 ? -19.756 5.169 22.545 1.00 88.06 177 PHE A CA 1
ATOM 1487 C C . PHE A 1 177 ? -20.810 5.325 21.444 1.00 88.06 177 PHE A C 1
ATOM 1489 O O . PHE A 1 177 ? -20.505 5.085 20.278 1.00 88.06 177 PHE A O 1
ATOM 1496 N N . ASP A 1 178 ? -22.014 5.793 21.780 1.00 86.88 178 ASP A N 1
ATOM 1497 C CA . ASP A 1 178 ? -23.105 5.965 20.816 1.00 86.88 178 ASP A CA 1
ATOM 1498 C C . ASP A 1 178 ? -22.773 7.030 19.752 1.00 86.88 178 ASP A C 1
ATOM 1500 O O . ASP A 1 178 ? -23.064 6.837 18.568 1.00 86.88 178 ASP A O 1
ATOM 1504 N N . ILE A 1 179 ? -22.098 8.125 20.135 1.00 87.69 179 ILE A N 1
ATOM 1505 C CA . ILE A 1 179 ? -21.610 9.146 19.189 1.00 87.69 179 ILE A CA 1
ATOM 1506 C C . ILE A 1 179 ? -20.582 8.542 18.229 1.00 87.69 179 ILE A C 1
ATOM 1508 O O . ILE A 1 179 ? -20.690 8.718 17.011 1.00 87.69 179 ILE A O 1
ATOM 1512 N N . VAL A 1 180 ? -19.590 7.828 18.765 1.00 87.50 180 VAL A N 1
ATOM 1513 C CA . VAL A 1 180 ? -18.527 7.213 17.961 1.00 87.50 180 VAL A CA 1
ATOM 1514 C C . VAL A 1 180 ? -19.105 6.166 17.018 1.00 87.50 180 VAL A C 1
ATOM 1516 O O . VAL A 1 180 ? -18.824 6.201 15.821 1.00 87.50 180 VAL A O 1
ATOM 1519 N N . ARG A 1 181 ? -19.968 5.284 17.524 1.00 86.69 181 ARG A N 1
ATOM 1520 C CA . ARG A 1 181 ? -20.680 4.288 16.725 1.00 86.69 181 ARG A CA 1
ATOM 1521 C C . ARG A 1 181 ? -21.439 4.950 15.577 1.00 86.69 181 ARG A C 1
ATOM 1523 O O . ARG A 1 181 ? -21.261 4.563 14.426 1.00 86.69 181 ARG A O 1
ATOM 1530 N N . GLY A 1 182 ? -22.220 5.995 15.860 1.00 85.19 182 GLY A N 1
ATOM 1531 C CA . GLY A 1 182 ? -22.959 6.734 14.836 1.00 85.19 182 GLY A CA 1
ATOM 1532 C C . GLY A 1 182 ? -22.055 7.313 13.742 1.00 85.19 182 GLY A C 1
ATOM 1533 O O . GLY A 1 182 ? -22.391 7.240 12.559 1.00 85.19 182 GLY A O 1
ATOM 1534 N N . GLN A 1 183 ? -20.887 7.851 14.102 1.00 84.81 183 GLN A N 1
ATOM 1535 C CA . GLN A 1 183 ? -19.906 8.340 13.126 1.00 84.81 183 GLN A CA 1
ATOM 1536 C C . GLN A 1 183 ? -19.273 7.207 12.306 1.00 84.81 183 GLN A C 1
ATOM 1538 O O . GLN A 1 183 ? -19.103 7.345 11.089 1.00 84.81 183 GLN A O 1
ATOM 1543 N N . MET A 1 184 ? -18.943 6.084 12.945 1.00 86.44 184 MET A N 1
ATOM 1544 C CA . MET A 1 184 ? -18.343 4.929 12.280 1.00 86.44 184 MET A CA 1
ATOM 1545 C C . MET A 1 184 ? -19.290 4.292 11.262 1.00 86.44 184 MET A C 1
ATOM 1547 O O . MET A 1 184 ? -18.899 4.065 10.113 1.00 86.44 184 MET A O 1
ATOM 1551 N N . SER A 1 185 ? -20.547 4.077 11.638 1.00 83.62 185 SER A N 1
ATOM 1552 C CA . SER A 1 185 ? -21.533 3.425 10.774 1.00 83.62 185 SER A CA 1
ATOM 1553 C C . SER A 1 185 ? -21.980 4.320 9.617 1.00 83.62 185 SER A C 1
ATOM 1555 O O . SER A 1 185 ? -22.154 3.829 8.501 1.00 83.62 185 SER A O 1
ATOM 1557 N N . ASN A 1 186 ? -22.103 5.636 9.832 1.00 82.50 186 ASN A N 1
ATOM 1558 C CA . ASN A 1 186 ? -22.598 6.559 8.802 1.00 82.50 186 ASN A CA 1
ATOM 1559 C C . ASN A 1 186 ? -21.512 7.072 7.842 1.00 82.50 186 ASN A C 1
ATOM 1561 O O . ASN A 1 186 ? -21.806 7.301 6.667 1.00 82.50 186 ASN A O 1
ATOM 1565 N N . SER A 1 187 ? -20.275 7.266 8.316 1.00 85.12 187 SER A N 1
ATOM 1566 C CA . SER A 1 187 ? -19.179 7.810 7.497 1.00 85.12 187 SER A CA 1
ATOM 1567 C C . SER A 1 187 ? -18.168 6.734 7.116 1.00 85.12 187 SER A C 1
ATOM 1569 O O . SER A 1 187 ? -18.020 6.417 5.935 1.00 85.12 187 SER A O 1
ATOM 1571 N N . PHE A 1 188 ? -17.492 6.143 8.107 1.00 87.25 188 PHE A N 1
ATOM 1572 C CA . PHE A 1 188 ? -16.355 5.250 7.862 1.00 87.25 188 PHE A CA 1
ATOM 1573 C C . PHE A 1 188 ? -16.752 4.009 7.073 1.00 87.25 188 PHE A C 1
ATOM 1575 O O . PHE A 1 188 ? -16.098 3.690 6.087 1.00 87.25 188 PHE A O 1
ATOM 1582 N N . LYS A 1 189 ? -17.856 3.348 7.438 1.00 88.50 189 LYS A N 1
ATOM 1583 C CA . LYS A 1 189 ? -18.329 2.144 6.738 1.00 88.50 189 LYS A CA 1
ATOM 1584 C C . LYS A 1 189 ? -18.555 2.397 5.246 1.00 88.50 189 LYS A C 1
ATOM 1586 O O . LYS A 1 189 ? -18.100 1.621 4.410 1.00 88.50 189 LYS A O 1
ATOM 1591 N N . LYS A 1 190 ? -19.218 3.505 4.903 1.00 89.88 190 LYS A N 1
ATOM 1592 C CA . LYS A 1 190 ? -19.499 3.880 3.510 1.00 89.88 190 LYS A CA 1
ATOM 1593 C C . LYS A 1 190 ? -18.215 4.169 2.734 1.00 89.88 190 LYS A C 1
ATOM 1595 O O . LYS A 1 190 ? -18.072 3.714 1.599 1.00 89.88 190 LYS A O 1
ATOM 1600 N N . ASP A 1 191 ? -17.290 4.906 3.342 1.00 90.75 191 ASP A N 1
ATOM 1601 C CA . ASP A 1 191 ? -16.005 5.225 2.723 1.00 90.75 191 ASP A CA 1
ATOM 1602 C C . ASP A 1 191 ? -15.146 3.971 2.538 1.00 90.75 191 ASP A C 1
ATOM 1604 O O . ASP A 1 191 ? -14.575 3.777 1.468 1.00 90.75 191 ASP A O 1
ATOM 1608 N N . PHE A 1 192 ? -15.103 3.080 3.529 1.00 92.81 192 PHE A N 1
ATOM 1609 C CA . PHE A 1 192 ? -14.360 1.825 3.457 1.00 92.81 192 PHE A CA 1
ATOM 1610 C C . PHE A 1 192 ? -14.874 0.918 2.347 1.00 92.81 192 PHE A C 1
ATOM 1612 O O . PHE A 1 192 ? -14.081 0.525 1.496 1.00 92.81 192 PHE A O 1
ATOM 1619 N N . VAL A 1 193 ? -16.186 0.690 2.263 1.00 91.62 193 VAL A N 1
ATOM 1620 C CA . VAL A 1 193 ? -16.790 -0.094 1.171 1.00 91.62 193 VAL A CA 1
ATOM 1621 C C . VAL A 1 193 ? -16.491 0.532 -0.194 1.00 91.62 193 VAL A C 1
ATOM 1623 O O . VAL A 1 193 ? -16.146 -0.164 -1.150 1.00 91.62 193 VAL A O 1
ATOM 1626 N N . LYS A 1 194 ? -16.558 1.865 -0.299 1.00 93.31 194 LYS A N 1
ATOM 1627 C CA . LYS A 1 194 ? -16.195 2.579 -1.529 1.00 93.31 194 LYS A CA 1
ATOM 1628 C C . LYS A 1 194 ? -14.728 2.347 -1.908 1.00 93.31 194 LYS A C 1
ATOM 1630 O O . LYS A 1 194 ? -14.444 2.093 -3.079 1.00 93.31 194 LYS A O 1
ATOM 1635 N N . TYR A 1 195 ? -13.802 2.433 -0.953 1.00 93.50 195 TYR A N 1
ATOM 1636 C CA . TYR A 1 195 ? -12.385 2.182 -1.213 1.00 93.50 195 TYR A CA 1
ATOM 1637 C C . TYR A 1 195 ? -12.113 0.726 -1.586 1.00 93.50 195 TYR A C 1
ATOM 1639 O O . TYR A 1 195 ? -11.331 0.502 -2.505 1.00 93.50 195 TYR A O 1
ATOM 1647 N N . GLN A 1 196 ? -12.780 -0.245 -0.955 1.00 92.44 196 GLN A N 1
ATOM 1648 C CA . GLN A 1 196 ? -12.679 -1.660 -1.337 1.00 92.44 196 GLN A CA 1
ATOM 1649 C C . GLN A 1 196 ? -13.055 -1.856 -2.811 1.00 92.44 196 GLN A C 1
ATOM 1651 O O . GLN A 1 196 ? -12.268 -2.412 -3.572 1.00 92.44 196 GLN A O 1
ATOM 1656 N N . GLY A 1 197 ? -14.180 -1.283 -3.257 1.00 90.81 197 GLY A N 1
ATOM 1657 C CA . GLY A 1 197 ? -14.581 -1.346 -4.667 1.00 90.81 197 GLY A CA 1
ATOM 1658 C C . GLY A 1 197 ? -13.559 -0.711 -5.623 1.00 90.81 197 GLY A C 1
ATOM 1659 O O . GLY A 1 197 ? -13.256 -1.270 -6.677 1.00 90.81 197 GLY A O 1
ATOM 1660 N N . MET A 1 198 ? -12.967 0.430 -5.250 1.00 92.56 198 MET A N 1
ATOM 1661 C CA . MET A 1 198 ? -11.901 1.065 -6.043 1.00 92.56 198 MET A CA 1
ATOM 1662 C C . MET A 1 198 ? -10.639 0.199 -6.123 1.00 92.56 198 MET A C 1
ATOM 1664 O O . MET A 1 198 ? -10.029 0.092 -7.189 1.00 92.56 198 MET A O 1
ATOM 1668 N N . ILE A 1 199 ? -10.259 -0.426 -5.009 1.00 91.75 199 ILE A N 1
ATOM 1669 C CA . ILE A 1 199 ? -9.110 -1.324 -4.928 1.00 91.75 199 ILE A CA 1
ATOM 1670 C C . ILE A 1 199 ? -9.328 -2.559 -5.804 1.00 91.75 199 ILE A C 1
ATOM 1672 O O . ILE A 1 199 ? -8.449 -2.916 -6.586 1.00 91.75 199 ILE A O 1
ATOM 1676 N N . GLU A 1 200 ? -10.490 -3.203 -5.712 1.00 89.88 200 GLU A N 1
ATOM 1677 C CA . GLU A 1 200 ? -10.814 -4.390 -6.507 1.00 89.88 200 GLU A CA 1
ATOM 1678 C C . GLU A 1 200 ? -10.763 -4.101 -8.008 1.00 89.88 200 GLU A C 1
ATOM 1680 O O . GLU A 1 200 ? -10.176 -4.875 -8.770 1.00 89.88 200 GLU A O 1
ATOM 1685 N N . MET A 1 201 ? -11.309 -2.959 -8.434 1.00 89.19 201 MET A N 1
ATOM 1686 C CA . MET A 1 201 ? -11.223 -2.514 -9.824 1.00 89.19 201 MET A CA 1
ATOM 1687 C C . MET A 1 201 ? -9.770 -2.361 -10.290 1.00 89.19 201 MET A C 1
ATOM 1689 O O . MET A 1 201 ? -9.428 -2.825 -11.383 1.00 89.19 201 MET A O 1
ATOM 1693 N N . ASP A 1 202 ? -8.902 -1.750 -9.479 1.00 87.31 202 ASP A N 1
ATOM 1694 C CA . ASP A 1 202 ? -7.502 -1.545 -9.861 1.00 87.31 202 ASP A CA 1
ATOM 1695 C C . ASP A 1 202 ? -6.676 -2.842 -9.808 1.00 87.31 202 ASP A C 1
ATOM 1697 O O . ASP A 1 202 ? -5.863 -3.086 -10.702 1.00 87.31 202 ASP A O 1
ATOM 1701 N N . ILE A 1 203 ? -6.930 -3.737 -8.844 1.00 85.88 203 ILE A N 1
ATOM 1702 C CA . ILE A 1 203 ? -6.351 -5.093 -8.829 1.00 85.88 203 ILE A CA 1
ATOM 1703 C C . ILE A 1 203 ? -6.742 -5.842 -10.108 1.00 85.88 203 ILE A C 1
ATOM 1705 O O . ILE A 1 203 ? -5.883 -6.440 -10.760 1.00 85.88 203 ILE A O 1
ATOM 1709 N N . MET A 1 204 ? -8.015 -5.797 -10.504 1.00 85.56 204 MET A N 1
ATOM 1710 C CA . MET A 1 204 ? -8.485 -6.452 -11.728 1.00 85.56 204 MET A CA 1
ATOM 1711 C C . MET A 1 204 ? -7.824 -5.870 -12.978 1.00 85.56 204 MET A C 1
ATOM 1713 O O . MET A 1 204 ? -7.468 -6.635 -13.874 1.00 85.56 204 MET A O 1
ATOM 1717 N N . ALA A 1 205 ? -7.602 -4.555 -13.037 1.00 84.44 205 ALA A N 1
ATOM 1718 C CA . ALA A 1 205 ? -6.846 -3.925 -14.119 1.00 84.44 205 ALA A CA 1
ATOM 1719 C C . ALA A 1 205 ? -5.384 -4.413 -14.143 1.00 84.44 205 ALA A C 1
ATOM 1721 O O . ALA A 1 205 ? -4.895 -4.873 -15.175 1.00 84.44 205 ALA A O 1
ATOM 1722 N N . LEU A 1 206 ? -4.716 -4.426 -12.986 1.00 80.88 206 LEU A N 1
ATOM 1723 C CA . LEU A 1 206 ? -3.343 -4.920 -12.830 1.00 80.88 206 LEU A CA 1
ATOM 1724 C C . LEU A 1 206 ? -3.202 -6.399 -13.224 1.00 80.88 206 LEU A C 1
ATOM 1726 O O . LEU A 1 206 ? -2.178 -6.800 -13.784 1.00 80.88 206 LEU A O 1
ATOM 1730 N N . ILE A 1 207 ? -4.201 -7.233 -12.935 1.00 79.69 207 ILE A N 1
ATOM 1731 C CA . ILE A 1 207 ? -4.188 -8.659 -13.282 1.00 79.69 207 ILE A CA 1
ATOM 1732 C C . ILE A 1 207 ? -4.567 -8.879 -14.751 1.00 79.69 207 ILE A C 1
ATOM 1734 O O . ILE A 1 207 ? -3.937 -9.720 -15.392 1.00 79.69 207 ILE A O 1
ATOM 1738 N N . LYS A 1 208 ? -5.528 -8.133 -15.316 1.00 67.25 208 LYS A N 1
ATOM 1739 C CA . LYS A 1 208 ? -5.920 -8.242 -16.736 1.00 67.25 208 LYS A CA 1
ATOM 1740 C C . LYS A 1 208 ? -4.779 -7.909 -17.694 1.00 67.25 208 LYS A C 1
ATOM 1742 O O . LYS A 1 208 ? -4.674 -8.585 -18.713 1.00 67.25 208 LYS A O 1
ATOM 1747 N N . ASP A 1 209 ? -3.854 -7.030 -17.308 1.00 55.75 209 ASP A N 1
ATOM 1748 C CA . ASP A 1 209 ? -2.582 -6.800 -18.019 1.00 55.75 209 ASP A CA 1
ATOM 1749 C C . ASP A 1 209 ? -1.693 -8.062 -18.137 1.00 55.75 209 ASP A C 1
ATOM 1751 O O . ASP A 1 209 ? -0.650 -8.025 -18.780 1.00 55.75 209 ASP A O 1
ATOM 1755 N N . LYS A 1 210 ? -2.042 -9.200 -17.507 1.00 50.00 210 LYS A N 1
ATOM 1756 C CA . LYS A 1 210 ? -1.402 -10.506 -17.776 1.00 50.00 210 LYS A CA 1
ATOM 1757 C C . LYS A 1 210 ? -1.851 -11.144 -19.087 1.00 50.00 210 LYS A C 1
ATOM 1759 O O . LYS A 1 210 ? -1.144 -12.022 -19.571 1.00 50.00 210 LYS A O 1
ATOM 1764 N N . LYS A 1 211 ? -2.959 -10.702 -19.692 1.00 42.62 211 LYS A N 1
ATOM 1765 C CA . LYS A 1 211 ? -3.1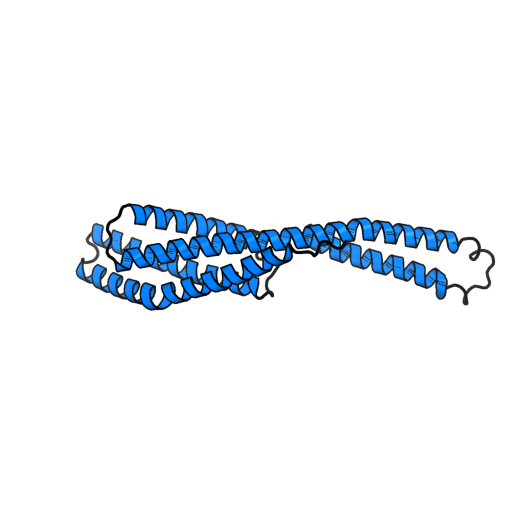71 -10.896 -21.129 1.00 42.62 211 LYS A CA 1
ATOM 1766 C C . LYS A 1 211 ? -2.331 -9.857 -21.874 1.00 42.62 211 LYS A C 1
ATOM 1768 O O . LYS A 1 211 ? -2.855 -9.074 -22.652 1.00 42.62 211 LYS A O 1
ATOM 1773 N N . ILE A 1 212 ? -1.014 -9.885 -21.654 1.00 38.16 212 ILE A N 1
ATOM 1774 C CA . ILE A 1 212 ? -0.123 -9.706 -22.791 1.00 38.16 212 ILE A CA 1
ATOM 1775 C C . ILE A 1 212 ? -0.586 -10.807 -23.729 1.00 38.16 212 ILE A C 1
ATOM 1777 O O . ILE A 1 212 ? -0.489 -11.998 -23.413 1.00 38.16 212 ILE A O 1
ATOM 1781 N N . GLU A 1 213 ? -1.289 -10.363 -24.766 1.00 41.00 213 GLU A N 1
ATOM 1782 C CA . GLU A 1 213 ? -1.613 -11.129 -25.946 1.00 41.00 213 GLU A CA 1
ATOM 1783 C C . GLU A 1 213 ? -0.460 -12.094 -26.169 1.00 41.00 213 GLU A C 1
ATOM 1785 O O . GLU A 1 213 ? 0.708 -11.700 -26.170 1.00 41.00 213 GLU A O 1
ATOM 1790 N N . LYS A 1 214 ? -0.783 -13.384 -26.262 1.00 30.75 214 LYS A N 1
ATOM 1791 C CA . LYS A 1 214 ? 0.107 -14.317 -26.930 1.00 30.75 214 LYS A CA 1
ATOM 1792 C C . LYS A 1 214 ? 0.322 -13.711 -28.318 1.00 30.75 214 LYS A C 1
ATOM 1794 O O . LYS A 1 214 ? -0.498 -13.944 -29.198 1.00 30.75 214 LYS A O 1
ATOM 1799 N N . TYR A 1 215 ? 1.347 -12.876 -28.462 1.00 29.75 215 TYR A N 1
ATOM 1800 C CA . TYR A 1 215 ? 1.931 -12.502 -29.733 1.00 29.75 215 TYR A CA 1
ATOM 1801 C C . TYR A 1 215 ? 2.535 -13.803 -30.261 1.00 29.75 215 TYR A C 1
ATOM 1803 O O . TYR A 1 215 ? 3.678 -14.151 -29.965 1.00 29.75 215 TYR A O 1
ATOM 1811 N N . PHE A 1 216 ? 1.655 -14.601 -30.864 1.00 33.22 216 PHE A N 1
ATOM 1812 C CA . PHE A 1 216 ? 1.977 -15.382 -32.041 1.00 33.22 216 PHE A CA 1
ATOM 1813 C C . PHE A 1 216 ? 2.149 -14.415 -33.209 1.00 33.22 216 PHE A C 1
ATOM 1815 O O . PHE A 1 216 ? 1.405 -13.406 -33.235 1.00 33.22 216 PHE A O 1
#

Secondary structure (DSSP, 8-state):
-HHHHHHHHHHHHHHHHHHHHHHIIIIISTTT---HHHHHHHHHHHHHHHHHHHHHHHHHHHHHHHHHHHHHHHHHHHHHHHHHHHHHHHHHHHHHHHT---THHHHHHHHHHHHHHHHHHHHHHHTTS-TTSHHHHHHHHHHHHHHHHHHHHHHHHHHHHHHHTTSS-HHHHHHHHHHHHHHIIIIIHHHHHHHHHHHHHHHHHHHHTT------